Protein AF-A0A9W3ASG0-F1 (afdb_monomer)

Foldseek 3Di:
DDDDDDDDAWDDDPVVVQDIDGPDPAPKDKGWDDDPVDDTDIDIDDPDDDPVVFAKDKDWDWDADPVGHIDIDIDIDGDDDDDDDPVVVVVVVVVVVVVVVVVVVVVVVVVVVVVVVVVVVVVVVVVVVVVVVVVVVCVCFFLDWDDDDDFKTKTKTPDWAQAVVVLQVSQVVPVWGFAQPQDPVSVVRVLVVCLVSDDPAQWEFGQWWDDPNFIAGNVVRHTRNDFQADPCPPPPVDPFTTWIFGVVRSGHIYGHHRGHPPHTHIGMIMDGDDDPPPPPD

Radius of gyration: 45.19 Å; Cα contacts (8 Å, |Δi|>4): 384; chains: 1; bounding box: 101×35×112 Å

Nearest PDB structures (foldseek):
  2vuz-assembly1_A  TM=8.837E-01  e=7.500E-08  Codakia orbicularis
  7jud-assembly2_B  TM=8.396E-01  e=7.874E-06  Homo sapiens
  1uv0-assembly1_A  TM=7.980E-01  e=7.057E-06  Homo sapiens
  8hgg-assembly1_B  TM=8.595E-01  e=2.921E-04  Homo sapiens

Mean predicted aligned error: 15.95 Å

Organism: Biomphalaria glabrata (NCBI:txid6526)

Secondary structure (DSSP, 8-state):
----PPPP-EEE-TTTTTPEEE--SS-EEEEEE--SSS--EEEEEESS--GGG-EEEEEEEEEE-TTS-EEEEEEEEEE---PPPHHHHHHHHHHHHHHHHHHHHHHHHHHHHHHHHHHHHHHHHHHHHHHHHHHHHHHHHEEEEEEEETTEEEEEEEEEESBHHHHHHHHHTTT-EE----SHHHHHHHHHHHHHT--S-SEEEEEEEEETTEEEETTT-PBP----BPTTPSPTTS---EEEEEGGGTTEEEEE-SB-SS--EEEEEEEEPPPGGG---

Solvent-accessible surface area (backbone atoms only — not comparable to full-atom values): 16388 Å² total; per-residue (Å²): 142,89,79,90,84,79,80,79,48,66,50,71,47,84,86,54,76,40,45,46,48,73,67,60,92,63,83,61,49,59,45,44,40,72,45,96,90,57,84,58,51,77,46,80,45,55,92,78,73,54,81,85,71,44,44,77,47,76,51,78,49,80,49,61,48,102,87,66,50,83,40,78,48,75,50,77,50,76,43,81,85,77,84,80,55,69,66,60,53,52,52,50,52,52,53,49,54,52,50,51,52,53,52,51,55,52,50,53,51,51,52,53,51,50,52,53,53,53,51,53,53,51,53,53,50,52,50,53,52,53,48,50,55,49,50,50,55,46,58,70,45,42,71,51,83,51,80,74,54,93,68,36,39,42,37,39,44,52,62,64,26,42,30,53,67,57,29,32,50,62,21,46,75,71,77,23,35,38,31,72,59,61,41,70,68,58,44,49,55,53,48,55,53,51,63,76,63,64,66,98,56,62,30,31,39,43,20,38,33,50,58,91,94,43,51,24,25,71,84,83,65,41,67,63,71,44,85,58,56,37,95,74,41,69,51,86,91,54,94,43,39,23,36,27,32,25,54,93,59,79,53,22,33,40,54,34,63,50,59,42,98,85,54,53,24,26,24,32,24,34,29,77,59,78,68,86,81,77,77,84,124

Structure (mmCIF, N/CA/C/O backbone):
data_AF-A0A9W3ASG0-F1
#
_entry.id   AF-A0A9W3ASG0-F1
#
loop_
_atom_site.group_PDB
_atom_site.id
_atom_site.type_symbol
_atom_site.label_atom_id
_atom_site.label_alt_id
_atom_site.label_comp_id
_atom_site.label_asym_id
_atom_site.label_entity_id
_atom_site.label_seq_id
_atom_site.pdbx_PDB_ins_code
_atom_site.Cartn_x
_atom_site.Cartn_y
_atom_site.Cartn_z
_atom_site.occupancy
_atom_site.B_iso_or_equiv
_atom_site.auth_seq_id
_atom_site.auth_comp_id
_atom_site.auth_asym_id
_atom_site.auth_atom_id
_atom_site.pdbx_PDB_model_num
ATOM 1 N N . MET A 1 1 ? -60.190 6.446 70.473 1.00 35.31 1 MET A N 1
ATOM 2 C CA . MET A 1 1 ? -59.046 6.919 69.670 1.00 35.31 1 MET A CA 1
ATOM 3 C C . MET A 1 1 ? -59.061 6.073 68.409 1.00 35.31 1 MET A C 1
ATOM 5 O O . MET A 1 1 ? -58.652 4.927 68.475 1.00 35.31 1 MET A O 1
ATOM 9 N N . ASN A 1 2 ? -59.697 6.566 67.344 1.00 38.72 2 ASN A N 1
ATOM 10 C CA . ASN A 1 2 ? -59.982 5.808 66.121 1.00 38.72 2 ASN A CA 1
ATOM 11 C C . ASN A 1 2 ? -59.351 6.529 64.930 1.00 38.72 2 ASN A C 1
ATOM 13 O O . ASN A 1 2 ? -59.814 7.620 64.611 1.00 38.72 2 ASN A O 1
ATOM 17 N N . ALA A 1 3 ? -58.328 5.909 64.339 1.00 39.91 3 ALA A N 1
ATOM 18 C CA . ALA A 1 3 ? -57.938 5.906 62.922 1.00 39.91 3 ALA A CA 1
ATOM 19 C C . ALA A 1 3 ? -56.444 5.539 62.853 1.00 39.91 3 ALA A C 1
ATOM 21 O O . ALA A 1 3 ? -55.587 6.280 63.322 1.00 39.91 3 ALA A O 1
ATOM 22 N N . THR A 1 4 ? -56.133 4.350 62.346 1.00 52.62 4 THR A N 1
ATOM 23 C CA . THR A 1 4 ? -54.780 3.971 61.924 1.00 52.62 4 THR A CA 1
ATOM 24 C C . THR A 1 4 ? -54.478 4.714 60.621 1.00 52.62 4 THR A C 1
ATOM 26 O O . THR A 1 4 ? -54.944 4.277 59.569 1.00 52.62 4 THR A O 1
ATOM 29 N N . ASP A 1 5 ? -53.778 5.849 60.685 1.00 76.25 5 ASP A N 1
ATOM 30 C CA . ASP A 1 5 ? -53.398 6.606 59.484 1.00 76.25 5 ASP A CA 1
ATOM 31 C C . ASP A 1 5 ? -52.270 5.874 58.744 1.00 76.25 5 ASP A C 1
ATOM 33 O O . ASP A 1 5 ? -51.182 5.668 59.285 1.00 76.25 5 ASP A O 1
ATOM 37 N N . PHE A 1 6 ? -52.543 5.461 57.505 1.00 84.38 6 PHE A N 1
ATOM 38 C CA . PHE A 1 6 ? -51.542 4.922 56.586 1.00 84.38 6 PHE A CA 1
ATOM 39 C C . PHE A 1 6 ? -50.824 6.073 55.873 1.00 84.38 6 PHE A C 1
ATOM 41 O O . PHE A 1 6 ? -51.455 7.042 55.453 1.00 84.38 6 PHE A O 1
ATOM 48 N N . GLN A 1 7 ? -49.507 5.955 55.701 1.00 88.50 7 GLN A N 1
ATOM 49 C CA . GLN A 1 7 ? -48.731 6.865 54.860 1.00 88.50 7 GLN A CA 1
ATOM 50 C C . GLN A 1 7 ? -48.750 6.372 53.411 1.00 88.50 7 GLN A C 1
ATOM 52 O O . GLN A 1 7 ? -48.466 5.204 53.146 1.00 88.50 7 GLN A O 1
ATOM 57 N N . GLU A 1 8 ? -49.042 7.263 52.464 1.00 89.12 8 GLU A N 1
ATOM 58 C CA . GLU A 1 8 ? -48.961 6.937 51.040 1.00 89.12 8 GLU A CA 1
ATOM 59 C C . GLU A 1 8 ? -47.492 6.777 50.621 1.00 89.12 8 GLU A C 1
ATOM 61 O O . GLU A 1 8 ? -46.684 7.694 50.770 1.00 89.12 8 GLU A O 1
ATOM 66 N N . LEU A 1 9 ? -47.135 5.590 50.124 1.00 91.56 9 LEU A N 1
ATOM 67 C CA . LEU A 1 9 ? -45.761 5.263 49.720 1.00 91.56 9 LEU A CA 1
ATOM 68 C C . LEU A 1 9 ? -45.577 5.278 48.207 1.00 91.56 9 LEU A C 1
ATOM 70 O O . LEU A 1 9 ? -44.499 5.632 47.722 1.00 91.56 9 LEU A O 1
ATOM 74 N N . ALA A 1 10 ? -46.611 4.883 47.467 1.00 92.31 10 ALA A N 1
ATOM 75 C CA . ALA A 1 10 ? -46.553 4.791 46.024 1.00 92.31 10 ALA A CA 1
ATOM 76 C C . ALA A 1 10 ? -47.945 4.824 45.387 1.00 92.31 10 ALA A C 1
ATOM 78 O O . ALA A 1 10 ? -48.910 4.341 45.973 1.00 92.31 10 ALA A O 1
ATOM 79 N N . LEU A 1 11 ? -48.013 5.335 44.159 1.00 92.06 11 LEU A N 1
ATOM 80 C CA . LEU A 1 11 ? -49.231 5.421 43.358 1.00 92.06 11 LEU A CA 1
ATOM 81 C C . LEU A 1 11 ? -48.943 5.010 41.918 1.00 92.06 11 LEU A C 1
ATOM 83 O O . LEU A 1 11 ? -47.917 5.368 41.342 1.00 92.06 11 LEU A O 1
ATOM 87 N N . ILE A 1 12 ? -49.893 4.314 41.307 1.00 91.44 12 ILE A N 1
ATOM 88 C CA . ILE A 1 12 ? -49.898 4.011 39.879 1.00 91.44 12 ILE A CA 1
ATOM 89 C C . ILE A 1 12 ? -51.280 4.333 39.318 1.00 91.44 12 ILE A C 1
ATOM 91 O O . ILE A 1 12 ? -52.289 4.100 39.982 1.00 91.44 12 ILE A O 1
ATOM 95 N N . ASN A 1 13 ? -51.343 4.892 38.110 1.00 85.94 13 ASN A N 1
ATOM 96 C CA . ASN A 1 13 ? -52.616 5.174 37.458 1.00 85.94 13 ASN A CA 1
ATOM 97 C C . ASN A 1 13 ? -52.582 4.809 35.963 1.00 85.94 13 ASN A C 1
ATOM 99 O O . ASN A 1 13 ? -51.525 4.598 35.368 1.00 85.94 13 ASN A O 1
ATOM 103 N N . VAL A 1 14 ? -53.763 4.735 35.345 1.00 80.25 14 VAL A N 1
ATOM 104 C CA . VAL A 1 14 ? -53.915 4.381 33.920 1.00 80.25 14 VAL A CA 1
ATOM 105 C C . VAL A 1 14 ? -53.329 5.425 32.961 1.00 80.25 14 VAL A C 1
ATOM 107 O O . VAL A 1 14 ? -53.033 5.111 31.812 1.00 80.25 14 VAL A O 1
ATOM 110 N N . PHE A 1 15 ? -53.132 6.660 33.424 1.00 80.25 15 PHE A N 1
ATOM 111 C CA . PHE A 1 15 ? -52.629 7.781 32.629 1.00 80.25 15 PHE A CA 1
ATOM 112 C C . PHE A 1 15 ? -51.098 7.910 32.675 1.00 80.25 15 PHE A C 1
ATOM 114 O O . PHE A 1 15 ? -50.520 8.557 31.807 1.00 80.25 15 PHE A O 1
ATOM 121 N N . THR A 1 16 ? -50.427 7.280 33.647 1.00 76.00 16 THR A N 1
ATOM 122 C CA . THR A 1 16 ? -48.965 7.308 33.814 1.00 76.00 16 THR A CA 1
ATOM 123 C C . THR A 1 16 ? -48.256 6.211 33.024 1.00 76.00 16 THR A C 1
ATOM 125 O O . THR A 1 16 ? -47.045 6.061 33.146 1.00 76.00 16 THR A O 1
ATOM 128 N N . GLY A 1 17 ? -48.973 5.429 32.207 1.00 74.75 17 GLY A N 1
ATOM 129 C CA . GLY A 1 17 ? -48.364 4.400 31.358 1.00 74.75 17 GLY A CA 1
ATOM 130 C C . GLY A 1 17 ? -47.676 3.282 32.149 1.00 74.75 17 GLY A C 1
ATOM 131 O O . GLY A 1 17 ? -46.633 2.793 31.728 1.00 74.75 17 GLY A O 1
ATOM 132 N N . ASN A 1 18 ? -48.254 2.886 33.289 1.00 81.31 18 ASN A N 1
ATOM 133 C CA . ASN A 1 18 ? -47.705 1.914 34.246 1.00 81.31 18 ASN A CA 1
ATOM 134 C C . ASN A 1 18 ? -46.452 2.368 35.017 1.00 81.31 18 ASN A C 1
ATOM 136 O O . ASN A 1 18 ? -45.770 1.552 35.635 1.00 81.31 18 ASN A O 1
ATOM 140 N N . ILE A 1 19 ? -46.147 3.664 35.017 1.00 84.12 19 ILE A N 1
ATOM 141 C CA . ILE A 1 19 ? -45.089 4.213 35.866 1.00 84.12 19 ILE A CA 1
ATOM 142 C C . ILE A 1 19 ? -45.630 4.376 37.289 1.00 84.12 19 ILE A C 1
ATOM 144 O O . ILE A 1 19 ? -46.676 5.002 37.494 1.00 84.12 19 ILE A O 1
ATOM 148 N N . VAL A 1 20 ? -44.896 3.819 38.254 1.00 90.69 20 VAL A N 1
ATOM 149 C CA . VAL A 1 20 ? -45.152 3.981 39.687 1.00 90.69 20 VAL A CA 1
ATOM 150 C C . VAL A 1 20 ? -44.497 5.269 40.176 1.00 90.69 20 VAL A C 1
ATOM 152 O O . VAL A 1 20 ? -43.282 5.436 40.080 1.00 90.69 20 VAL A O 1
ATOM 155 N N . THR A 1 21 ? -45.299 6.165 40.736 1.00 90.25 21 THR A N 1
ATOM 156 C CA . THR A 1 21 ? -44.831 7.346 41.462 1.00 90.25 21 THR A CA 1
ATOM 157 C C . THR A 1 21 ? -44.519 6.943 42.896 1.00 90.25 21 THR A C 1
ATOM 159 O O . THR A 1 21 ? -45.367 6.350 43.556 1.00 90.25 21 THR A O 1
ATOM 162 N N . LEU A 1 22 ? -43.319 7.262 43.381 1.00 90.62 22 LEU A N 1
ATOM 163 C CA . LEU A 1 22 ? -42.887 6.989 44.753 1.00 90.62 22 LEU A CA 1
ATOM 164 C C . LEU A 1 22 ? -42.932 8.271 45.586 1.00 90.62 22 LEU A C 1
ATOM 166 O O . LEU A 1 22 ? -42.478 9.321 45.134 1.00 90.62 22 LEU A O 1
ATOM 170 N N . PHE A 1 23 ? -43.434 8.165 46.814 1.00 87.81 23 PHE A N 1
ATOM 171 C CA . PHE A 1 23 ? -43.530 9.277 47.770 1.00 87.81 23 PHE A CA 1
ATOM 172 C C . PHE A 1 23 ? -42.628 9.096 48.998 1.00 87.81 23 PHE A C 1
ATOM 174 O O . PHE A 1 23 ? -42.628 9.923 49.908 1.00 87.81 23 PHE A O 1
ATOM 181 N N . THR A 1 24 ? -41.843 8.018 49.028 1.00 79.94 24 THR A N 1
ATOM 182 C CA . THR A 1 24 ? -40.881 7.722 50.093 1.00 79.94 24 THR A CA 1
ATOM 183 C C . THR A 1 24 ? -39.497 8.307 49.796 1.00 79.94 24 THR A C 1
ATOM 185 O O . THR A 1 24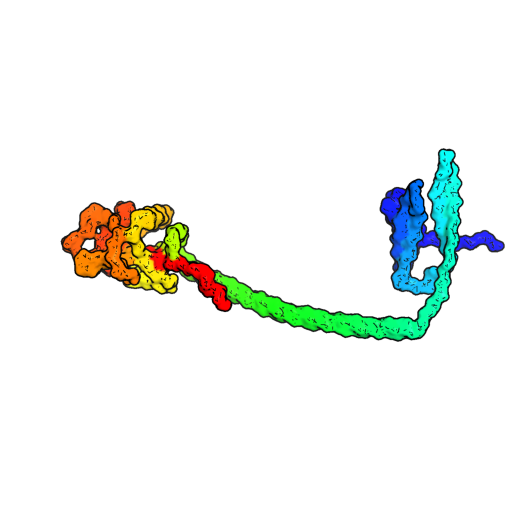 ? -39.095 8.435 48.641 1.00 79.94 24 THR A O 1
ATOM 188 N N . THR A 1 25 ? -38.759 8.661 50.851 1.00 68.75 25 THR A N 1
ATOM 189 C CA . THR A 1 25 ? -37.355 9.104 50.786 1.00 68.75 25 THR A CA 1
ATOM 190 C C . THR A 1 25 ? -36.360 7.944 50.849 1.00 68.75 25 THR A C 1
ATOM 192 O O . THR A 1 25 ? -35.153 8.159 50.735 1.00 68.75 25 THR A O 1
ATOM 195 N N . GLU A 1 26 ? -36.845 6.719 51.043 1.00 78.75 26 GLU A N 1
ATOM 196 C CA . GLU A 1 26 ? -36.023 5.514 51.058 1.00 78.75 26 GLU A CA 1
ATOM 197 C C . GLU A 1 26 ? -35.662 5.051 49.646 1.00 78.75 26 GLU A C 1
ATOM 199 O O . GLU A 1 26 ? -36.389 5.300 48.684 1.00 78.75 26 GLU A O 1
ATOM 204 N N . ALA A 1 27 ? -34.541 4.334 49.523 1.00 80.81 27 ALA A N 1
ATOM 205 C CA . ALA A 1 27 ? -34.133 3.692 48.277 1.00 80.81 27 ALA A CA 1
ATOM 206 C C . ALA A 1 27 ? -35.050 2.493 47.972 1.00 80.81 27 ALA A C 1
ATOM 208 O O . ALA A 1 27 ? -34.720 1.344 48.263 1.00 80.81 27 ALA A O 1
ATOM 209 N N . VAL A 1 28 ? -36.224 2.792 47.416 1.00 88.69 28 VAL A N 1
ATOM 210 C CA . VAL A 1 28 ? -37.246 1.826 47.002 1.00 88.69 28 VAL A CA 1
ATOM 211 C C . VAL A 1 28 ? -37.399 1.896 45.497 1.00 88.69 28 VAL A C 1
ATOM 213 O O . VAL A 1 28 ? -37.447 2.978 44.916 1.00 88.69 28 VAL A O 1
ATOM 216 N N . THR A 1 29 ? -37.517 0.741 44.856 1.00 91.31 29 THR A N 1
ATOM 217 C CA . THR A 1 29 ? -37.907 0.657 43.451 1.00 91.31 29 THR A CA 1
ATOM 218 C C . THR A 1 29 ? -39.365 0.221 43.358 1.00 91.31 29 THR A C 1
ATOM 220 O O . THR A 1 29 ? -39.773 -0.794 43.921 1.00 91.31 29 THR A O 1
ATOM 223 N N . GLY A 1 30 ? -40.177 1.038 42.685 1.00 90.81 30 GLY A N 1
ATOM 224 C CA . GLY A 1 30 ? -41.591 0.774 42.445 1.00 90.81 30 GLY A CA 1
ATOM 225 C C . GLY A 1 30 ? -41.799 0.237 41.038 1.00 90.81 30 GLY A C 1
ATOM 226 O O . GLY A 1 30 ? -41.382 0.859 40.064 1.00 90.81 30 GLY A O 1
ATOM 227 N N . THR A 1 31 ? -42.464 -0.905 40.922 1.00 92.38 31 THR A N 1
ATOM 228 C CA . THR A 1 31 ? -42.910 -1.468 39.641 1.00 92.38 31 THR A CA 1
ATOM 229 C C . THR A 1 31 ? -44.386 -1.813 39.737 1.00 92.38 31 THR A C 1
ATOM 231 O O . THR A 1 31 ? -44.896 -2.068 40.822 1.00 92.38 31 THR A O 1
ATOM 234 N N . GLY A 1 32 ? -45.116 -1.788 38.631 1.00 89.88 32 GLY A N 1
ATOM 235 C CA . GLY A 1 32 ? -46.541 -2.074 38.684 1.00 89.88 32 GLY A CA 1
ATOM 236 C C . GLY A 1 32 ? -47.190 -2.035 37.320 1.00 89.88 32 GLY A C 1
ATOM 237 O O . GLY A 1 32 ? -46.564 -1.687 36.318 1.00 89.88 32 GLY A O 1
ATOM 238 N N . ARG A 1 33 ? -48.460 -2.419 37.293 1.00 89.44 33 ARG A N 1
ATOM 239 C CA . ARG A 1 33 ? -49.283 -2.417 36.092 1.00 89.44 33 ARG A CA 1
ATOM 240 C C . ARG A 1 33 ? -50.738 -2.209 36.470 1.00 89.44 33 ARG A C 1
ATOM 242 O O . ARG A 1 33 ? -51.218 -2.826 37.419 1.00 89.44 33 ARG A O 1
ATOM 249 N N . VAL A 1 34 ? -51.431 -1.386 35.690 1.00 87.06 34 VAL A N 1
ATOM 250 C CA . VAL A 1 34 ? -52.888 -1.259 35.747 1.00 87.06 34 VAL A CA 1
ATOM 251 C C . VAL A 1 34 ? -53.466 -1.872 34.477 1.00 87.06 34 VAL A C 1
ATOM 253 O O . VAL A 1 34 ? -53.211 -1.395 33.371 1.00 87.06 34 VAL A O 1
ATOM 256 N N . ASP A 1 35 ? -54.204 -2.966 34.637 1.00 82.06 35 ASP A N 1
ATOM 257 C CA . ASP A 1 35 ? -54.891 -3.679 33.561 1.00 82.06 35 ASP A CA 1
ATOM 258 C C . ASP A 1 35 ? -56.408 -3.590 33.773 1.00 82.06 35 ASP A C 1
ATOM 260 O O . ASP A 1 35 ? -56.907 -3.729 34.885 1.00 82.06 35 ASP A O 1
ATOM 264 N N . THR A 1 36 ? -57.132 -3.335 32.686 1.00 74.12 36 THR A N 1
ATOM 265 C CA . THR A 1 36 ? -58.597 -3.216 32.662 1.00 74.12 36 THR A CA 1
ATOM 266 C C . THR A 1 36 ? -59.302 -4.561 32.496 1.00 74.12 36 THR A C 1
ATOM 268 O O . THR A 1 36 ? -60.484 -4.662 32.810 1.00 74.12 36 THR A O 1
ATOM 271 N N . TYR A 1 37 ? -58.594 -5.593 32.029 1.00 73.56 37 TYR A N 1
ATOM 272 C CA . TYR A 1 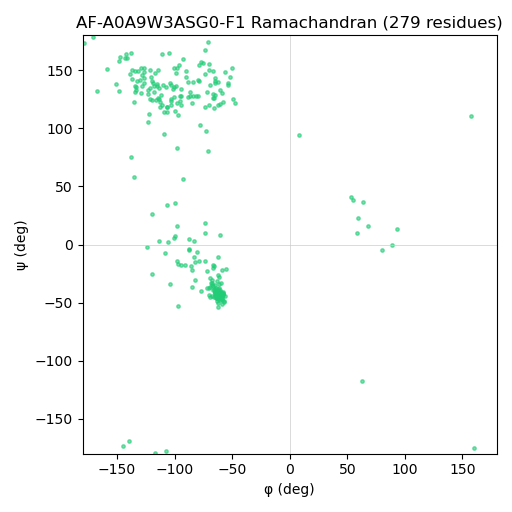37 ? -59.141 -6.928 31.761 1.00 73.56 37 TYR A CA 1
ATOM 273 C C . TYR A 1 37 ? -58.400 -8.049 32.508 1.00 73.56 37 TYR A C 1
ATOM 275 O O . TYR A 1 37 ? -58.780 -9.214 32.392 1.00 73.56 37 TYR A O 1
ATOM 283 N N . GLY A 1 38 ? -57.347 -7.712 33.255 1.00 77.12 38 GLY A N 1
ATOM 284 C CA . GLY A 1 38 ? -56.517 -8.640 34.022 1.00 77.12 38 GLY A CA 1
ATOM 285 C C . GLY A 1 38 ? -56.126 -8.069 35.385 1.00 77.12 38 GLY A C 1
ATOM 286 O O . GLY A 1 38 ? -56.651 -7.042 35.811 1.00 77.12 38 GLY A O 1
ATOM 287 N N . ASP A 1 39 ? -55.189 -8.724 36.068 1.00 80.06 39 ASP A N 1
ATOM 288 C CA . ASP A 1 39 ? -54.776 -8.305 37.408 1.00 80.06 39 ASP A CA 1
ATOM 289 C C . ASP A 1 39 ? -53.957 -7.007 37.373 1.00 80.06 39 ASP A C 1
ATOM 291 O O . ASP A 1 39 ? -52.985 -6.866 36.622 1.00 80.06 39 AS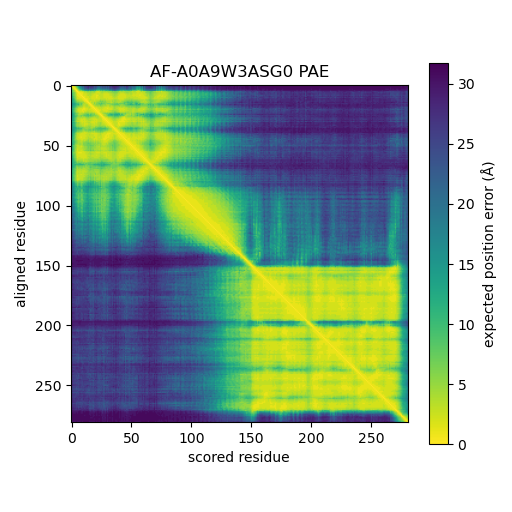P A O 1
ATOM 295 N N . SER A 1 40 ? -54.344 -6.065 38.233 1.00 85.62 40 SER A N 1
ATOM 296 C CA . SER A 1 40 ? -53.592 -4.842 38.509 1.00 85.62 40 SER A CA 1
ATOM 297 C C . SER A 1 40 ? -52.779 -5.015 39.787 1.00 85.62 40 SER A C 1
ATOM 299 O O . SER A 1 40 ? -53.290 -5.527 40.782 1.00 85.62 40 SER A O 1
ATOM 301 N N . PHE A 1 41 ? -51.521 -4.579 39.779 1.00 87.75 41 PHE A N 1
ATOM 302 C CA . PHE A 1 41 ? -50.647 -4.696 40.944 1.00 87.75 41 PHE A CA 1
ATOM 303 C C . PHE A 1 41 ? -49.632 -3.560 41.031 1.00 87.75 41 PHE A C 1
ATOM 305 O O . PHE A 1 41 ? -49.254 -2.936 40.036 1.00 87.75 41 PHE A O 1
ATOM 312 N N . ILE A 1 42 ? -49.147 -3.353 42.249 1.00 90.12 42 ILE A N 1
ATOM 313 C CA . ILE A 1 42 ? -48.004 -2.513 42.575 1.00 90.12 42 ILE A CA 1
ATOM 314 C C . ILE A 1 42 ? -47.043 -3.337 43.434 1.00 90.12 42 ILE A C 1
ATOM 316 O O . ILE A 1 42 ? -47.468 -4.083 44.314 1.00 90.12 42 ILE A O 1
ATOM 320 N N . ASN A 1 43 ? -45.753 -3.240 43.144 1.00 90.62 43 ASN A N 1
ATOM 321 C CA . ASN A 1 43 ? -44.684 -3.954 43.820 1.00 90.62 43 ASN A CA 1
ATOM 322 C C . ASN A 1 43 ? -43.600 -2.960 44.239 1.00 90.62 43 ASN A C 1
ATOM 324 O O . ASN A 1 43 ? -43.127 -2.164 43.424 1.00 90.62 43 ASN A O 1
ATOM 328 N N . LEU A 1 44 ? -43.207 -3.035 45.506 1.00 90.50 44 LEU A N 1
ATOM 329 C CA . LEU A 1 44 ? -42.164 -2.213 46.103 1.00 90.50 44 LEU A CA 1
ATOM 330 C C . LEU A 1 44 ? -40.994 -3.117 46.481 1.00 90.50 44 LEU A C 1
ATOM 332 O O . LEU A 1 44 ? -41.175 -4.104 47.193 1.00 90.50 44 LEU A O 1
ATOM 336 N N . HIS A 1 45 ? -39.802 -2.787 45.993 1.00 91.12 45 HIS A N 1
ATOM 337 C CA . HIS A 1 45 ? -38.590 -3.553 46.244 1.00 91.12 45 HIS A CA 1
ATOM 338 C C . HIS A 1 45 ? -37.524 -2.687 46.918 1.00 91.12 45 HIS A C 1
ATOM 340 O O . HIS A 1 45 ? -37.153 -1.626 46.413 1.00 91.12 45 HIS A O 1
ATOM 346 N N . TRP A 1 46 ? -37.032 -3.166 48.060 1.00 89.62 46 TRP A N 1
ATOM 347 C CA . TRP A 1 46 ? -35.923 -2.584 48.806 1.00 89.62 46 TRP A CA 1
ATOM 348 C C . TRP A 1 46 ? -34.699 -3.477 48.623 1.00 89.62 46 TRP A C 1
ATOM 350 O O . TRP A 1 46 ? -34.715 -4.626 49.062 1.00 89.62 46 TRP A O 1
ATOM 360 N N . ASP A 1 47 ? -33.628 -2.940 48.043 1.00 84.94 47 ASP A N 1
ATOM 361 C CA . ASP A 1 47 ? -32.372 -3.690 47.893 1.00 84.94 47 ASP A CA 1
ATOM 362 C C . ASP A 1 47 ? -31.708 -3.958 49.259 1.00 84.94 47 ASP A C 1
ATOM 364 O O . ASP A 1 47 ? -31.052 -4.978 49.464 1.00 84.94 47 ASP A O 1
ATOM 368 N N . TYR A 1 48 ? -31.909 -3.043 50.215 1.00 83.50 48 TYR A N 1
ATOM 369 C CA . TYR A 1 48 ? -31.356 -3.103 51.571 1.00 83.50 48 TYR A CA 1
ATOM 370 C C . TYR A 1 48 ? -32.418 -2.672 52.599 1.00 83.50 48 TYR A C 1
ATOM 372 O O . TYR A 1 48 ? -32.375 -1.540 53.091 1.00 83.50 48 TYR A O 1
ATOM 380 N N . PRO A 1 49 ? -33.413 -3.529 52.902 1.00 86.06 49 PRO A N 1
ATOM 381 C CA . PRO A 1 49 ? -34.513 -3.173 53.791 1.00 86.06 49 PRO A CA 1
ATOM 382 C C . PRO A 1 49 ? -34.009 -2.909 55.212 1.00 86.06 49 PRO A C 1
ATOM 384 O O . PRO A 1 49 ? -33.140 -3.615 55.728 1.00 86.06 49 PRO A O 1
ATOM 387 N N . THR A 1 50 ? -34.584 -1.900 55.864 1.00 84.06 50 THR A N 1
ATOM 388 C CA . THR A 1 50 ? -34.313 -1.601 57.276 1.00 84.06 50 THR A CA 1
ATOM 389 C C . THR A 1 50 ? -35.584 -1.750 58.112 1.00 84.06 50 THR A C 1
ATOM 391 O O . THR A 1 50 ? -36.645 -2.077 57.584 1.00 84.06 50 THR A O 1
ATOM 394 N N . MET A 1 51 ? -35.495 -1.502 59.423 1.00 83.94 51 MET A N 1
ATOM 395 C CA . MET A 1 51 ? -36.648 -1.553 60.335 1.00 83.94 51 MET A CA 1
ATOM 396 C C . MET A 1 51 ? -37.815 -0.651 59.906 1.00 83.94 51 MET A C 1
ATOM 398 O O . MET A 1 51 ? -38.937 -0.870 60.346 1.00 83.94 51 MET A O 1
ATOM 402 N N . SER A 1 52 ? -37.568 0.359 59.075 1.00 82.69 52 SER A N 1
ATOM 403 C CA . SER A 1 52 ? -38.598 1.252 58.546 1.00 82.69 52 SER A CA 1
ATOM 404 C C . SER A 1 52 ? -39.523 0.605 57.508 1.00 82.69 52 SER A C 1
ATOM 406 O O . SER A 1 52 ? -40.654 1.052 57.354 1.00 82.69 52 SER A O 1
ATOM 408 N N . ALA A 1 53 ? -39.085 -0.471 56.845 1.00 86.88 53 ALA A N 1
ATOM 409 C CA . ALA A 1 53 ? -39.893 -1.234 55.888 1.00 86.88 53 ALA A CA 1
ATOM 410 C C . ALA A 1 53 ? -40.813 -2.270 56.571 1.00 86.88 53 ALA A C 1
ATOM 412 O O . ALA A 1 53 ? -41.470 -3.079 55.919 1.00 86.88 53 ALA A O 1
ATOM 413 N N . VAL A 1 54 ? -40.818 -2.297 57.904 1.00 89.38 54 VAL A N 1
ATOM 414 C CA . VAL A 1 54 ? -41.581 -3.245 58.715 1.00 89.38 54 VAL A CA 1
ATOM 415 C C . VAL A 1 54 ? -42.900 -2.592 59.077 1.00 89.38 54 VAL A C 1
ATOM 417 O O . VAL A 1 54 ? -42.931 -1.486 59.618 1.00 89.38 54 VAL A O 1
ATOM 420 N N . GLY A 1 55 ? -44.004 -3.279 58.817 1.00 89.69 55 GLY A N 1
ATOM 421 C CA . GLY A 1 55 ? -45.315 -2.724 59.099 1.00 89.69 55 GLY A CA 1
ATOM 422 C C . GLY A 1 55 ? -46.431 -3.403 58.333 1.00 89.69 55 GLY A C 1
ATOM 423 O O . GLY A 1 55 ? -46.243 -4.400 57.636 1.00 89.69 55 GLY A O 1
ATOM 424 N N . THR A 1 56 ? -47.627 -2.846 58.489 1.00 92.06 56 THR A N 1
ATOM 425 C CA . THR A 1 56 ? -48.793 -3.264 57.714 1.00 92.06 56 THR A CA 1
ATOM 426 C C . THR A 1 56 ? -48.935 -2.345 56.513 1.00 92.06 56 THR A C 1
ATOM 428 O O . THR A 1 56 ? -49.048 -1.131 56.664 1.00 92.06 56 THR A O 1
ATOM 431 N N . TYR A 1 57 ? -48.941 -2.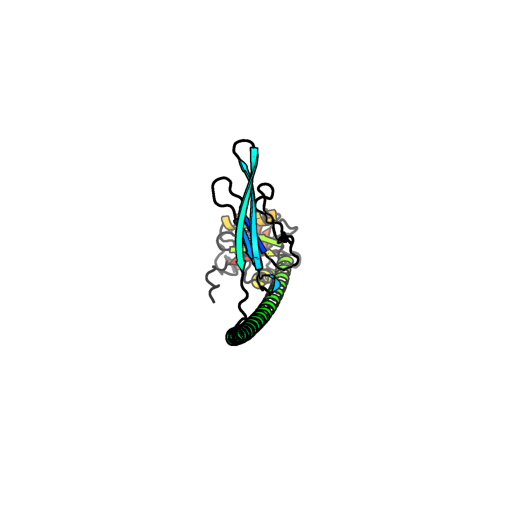937 55.329 1.00 91.69 57 TYR A N 1
ATOM 432 C CA . TYR A 1 57 ? -49.107 -2.258 54.057 1.00 91.69 57 TYR A CA 1
ATOM 433 C C . TYR A 1 57 ? -50.541 -2.420 53.584 1.00 91.69 57 TYR A C 1
ATOM 435 O O . TYR A 1 57 ? -51.095 -3.521 53.619 1.00 91.69 57 TYR A O 1
ATOM 443 N N . GLN A 1 58 ? -51.121 -1.321 53.112 1.00 92.38 58 GLN A N 1
ATOM 444 C CA . GLN A 1 58 ? -52.438 -1.304 52.500 1.00 92.38 58 GLN A CA 1
ATOM 445 C C . GLN A 1 58 ? -52.314 -0.932 51.028 1.00 92.38 58 GLN A C 1
ATOM 447 O O . GLN A 1 58 ? -51.752 0.105 50.690 1.00 92.38 58 GLN A O 1
ATOM 452 N N . CYS A 1 59 ? -52.869 -1.771 50.160 1.00 90.50 59 CYS A N 1
ATOM 453 C CA . CYS A 1 59 ? -53.077 -1.436 48.760 1.00 90.50 59 CYS A CA 1
ATOM 454 C C . CYS A 1 59 ? -54.527 -0.989 48.587 1.00 90.50 59 CYS A C 1
ATOM 456 O O . CYS A 1 59 ? -55.437 -1.759 48.899 1.00 90.50 59 CYS A O 1
ATOM 458 N N . THR A 1 60 ? -54.743 0.229 48.093 1.00 90.50 60 THR A N 1
ATOM 459 C CA . THR A 1 60 ? -56.070 0.768 47.774 1.00 90.50 60 THR A CA 1
ATOM 460 C C . THR A 1 60 ? -56.217 0.940 46.265 1.00 90.50 60 THR A C 1
ATOM 462 O O . THR A 1 60 ? -55.376 1.540 45.602 1.00 90.50 60 THR A O 1
ATOM 465 N N . ALA A 1 61 ? -57.298 0.400 45.709 1.00 89.06 61 ALA A N 1
ATOM 466 C CA . ALA A 1 61 ? -57.670 0.566 44.313 1.00 89.06 61 ALA A CA 1
ATOM 467 C C . ALA A 1 61 ? -58.951 1.399 44.234 1.00 89.06 61 ALA A C 1
ATOM 469 O O . ALA A 1 61 ? -59.978 1.029 44.809 1.00 89.06 61 ALA A O 1
ATOM 470 N N . HIS A 1 62 ? -58.870 2.519 43.519 1.00 88.19 62 HIS A N 1
ATOM 471 C CA . HIS A 1 62 ? -59.992 3.409 43.247 1.00 88.19 62 HIS A CA 1
ATOM 472 C C . HIS A 1 62 ? -60.459 3.190 41.810 1.00 88.19 62 HIS A C 1
ATOM 474 O O . HIS A 1 62 ? -59.664 3.285 40.874 1.00 88.19 62 HIS A O 1
ATOM 480 N N . GLY A 1 63 ? -61.741 2.893 41.637 1.00 84.25 63 GLY A N 1
ATOM 481 C CA . GLY A 1 63 ? -62.363 2.703 40.332 1.00 84.25 63 GLY A CA 1
ATOM 482 C C . GLY A 1 63 ? -63.796 3.209 40.325 1.00 84.25 63 GLY A C 1
ATOM 483 O O . GLY A 1 63 ? -64.257 3.789 41.303 1.00 84.25 63 GLY A O 1
ATOM 484 N N . SER A 1 64 ? -64.509 2.959 39.233 1.00 83.75 64 SER A N 1
ATOM 485 C CA . SER A 1 64 ? -65.926 3.300 39.116 1.00 83.75 64 SER A CA 1
ATOM 486 C C . SER A 1 64 ? -66.729 2.072 38.702 1.00 83.75 64 SER A C 1
ATOM 488 O O . SER A 1 64 ? -66.254 1.247 37.919 1.00 83.75 64 SER A O 1
ATOM 490 N N . ASP A 1 65 ? -67.938 1.935 39.237 1.00 79.75 65 ASP A N 1
ATOM 491 C CA . ASP A 1 65 ? -68.885 0.905 38.824 1.00 79.75 65 ASP A CA 1
ATOM 492 C C . ASP A 1 65 ? -69.441 1.189 37.412 1.00 79.75 65 ASP A C 1
ATOM 494 O O . ASP A 1 65 ? -69.195 2.234 36.807 1.00 79.75 65 ASP A O 1
ATOM 498 N N . THR A 1 66 ? -70.232 0.261 36.870 1.00 80.94 66 THR A N 1
ATOM 499 C CA . THR A 1 66 ? -70.845 0.401 35.532 1.00 80.94 66 THR A CA 1
ATOM 500 C C . THR A 1 66 ? -71.816 1.585 35.387 1.00 80.94 66 THR A C 1
ATOM 502 O O . THR A 1 66 ? -72.247 1.886 34.277 1.00 80.94 66 THR A O 1
ATOM 505 N N . ILE A 1 67 ? -72.191 2.228 36.495 1.00 84.19 67 ILE A N 1
ATOM 506 C CA . ILE A 1 67 ? -73.150 3.336 36.586 1.00 84.19 67 ILE A CA 1
ATOM 507 C C . ILE A 1 67 ? -72.413 4.659 36.903 1.00 84.19 67 ILE A C 1
ATOM 509 O O . ILE A 1 67 ? -73.003 5.734 36.812 1.00 84.19 67 ILE A O 1
ATOM 513 N N . GLY A 1 68 ? -71.105 4.600 37.182 1.00 77.19 68 GLY A N 1
ATOM 514 C CA . GLY A 1 68 ? -70.246 5.747 37.460 1.00 77.19 68 GLY A CA 1
ATOM 515 C C . GLY A 1 68 ? -70.094 6.093 38.943 1.00 77.19 68 GLY A C 1
ATOM 516 O O . GLY A 1 68 ? -69.602 7.176 39.243 1.00 77.19 68 GLY A O 1
ATOM 517 N N . HIS A 1 69 ? -70.499 5.222 39.873 1.00 86.50 69 HIS A N 1
ATOM 518 C CA . HIS A 1 69 ? -70.204 5.418 41.295 1.00 86.50 69 HIS A CA 1
ATOM 519 C C . HIS A 1 69 ? -68.782 4.991 41.627 1.00 86.50 69 HIS A C 1
ATOM 521 O O . HIS A 1 69 ? -68.318 3.954 41.156 1.00 86.50 69 HIS A O 1
ATOM 527 N N . ASP A 1 70 ? -68.125 5.739 42.506 1.00 84.38 70 ASP A N 1
ATOM 528 C CA . ASP A 1 70 ? -66.792 5.396 42.985 1.00 84.38 70 ASP A CA 1
ATOM 529 C C . ASP A 1 70 ? -66.814 4.095 43.803 1.00 84.38 70 ASP A C 1
ATOM 531 O O . ASP A 1 70 ? -67.551 3.955 44.782 1.00 84.38 70 ASP A O 1
ATOM 535 N N . ILE A 1 71 ? -65.968 3.146 43.409 1.00 85.50 71 ILE A N 1
ATOM 536 C CA . ILE A 1 71 ? -65.672 1.920 44.146 1.00 85.50 71 ILE A CA 1
ATOM 537 C C . ILE A 1 71 ? -64.269 2.041 44.732 1.00 85.50 71 ILE A C 1
ATOM 539 O O . ILE A 1 71 ? -63.314 2.412 44.046 1.00 85.50 71 ILE A O 1
ATOM 543 N N . LEU A 1 72 ? -64.143 1.643 45.996 1.00 86.94 72 LEU A N 1
ATOM 544 C CA . LEU A 1 72 ? -62.869 1.499 46.683 1.00 86.94 72 LEU A CA 1
ATOM 545 C C . LEU A 1 72 ? -62.690 0.051 47.133 1.00 86.94 72 LEU A C 1
ATOM 547 O O . LEU A 1 72 ? -63.531 -0.491 47.851 1.00 86.94 72 LEU A O 1
ATOM 551 N N . ILE A 1 73 ? -61.585 -0.566 46.721 1.00 87.88 73 ILE A N 1
ATOM 552 C CA . ILE A 1 73 ? -61.185 -1.911 47.149 1.00 87.88 73 ILE A CA 1
ATOM 553 C C . ILE A 1 73 ? -59.857 -1.789 47.884 1.00 87.88 73 ILE A C 1
ATOM 555 O O . ILE A 1 73 ? -58.966 -1.068 47.439 1.00 87.88 73 ILE A O 1
ATOM 559 N N . ASN A 1 74 ? -59.715 -2.487 49.007 1.00 89.25 74 ASN A N 1
ATOM 560 C CA . ASN A 1 74 ? -58.473 -2.518 49.764 1.00 89.25 74 ASN A CA 1
ATOM 561 C C . ASN A 1 74 ? -57.996 -3.949 50.034 1.00 89.25 74 ASN A C 1
ATOM 563 O O . ASN A 1 74 ? -58.784 -4.888 50.120 1.00 89.25 74 ASN A O 1
ATOM 567 N N . ASN A 1 75 ? -56.681 -4.106 50.167 1.00 89.81 75 ASN A N 1
ATOM 568 C CA . ASN A 1 75 ? -56.051 -5.337 50.629 1.00 89.81 75 ASN A CA 1
ATOM 569 C C . ASN A 1 75 ? -54.898 -5.000 51.582 1.00 89.81 75 ASN A C 1
ATOM 571 O O . ASN A 1 75 ? -54.249 -3.965 51.420 1.00 89.81 75 ASN A O 1
ATOM 575 N N . LEU A 1 76 ? -54.662 -5.852 52.579 1.00 92.12 76 LEU A N 1
ATOM 576 C CA . LEU A 1 76 ? -53.653 -5.651 53.617 1.00 92.12 76 LEU A CA 1
ATOM 577 C C . LEU A 1 76 ? -52.626 -6.783 53.585 1.00 92.12 76 LEU A C 1
ATOM 579 O O . LEU A 1 76 ? -52.980 -7.948 53.427 1.00 92.12 76 LEU A O 1
ATOM 583 N N . THR A 1 77 ? -51.360 -6.440 53.792 1.00 90.88 77 THR A N 1
ATOM 584 C CA . THR A 1 77 ? -50.282 -7.404 54.032 1.00 90.88 77 THR A CA 1
ATOM 585 C C . THR A 1 77 ? -49.386 -6.903 55.156 1.00 90.88 77 THR A C 1
ATOM 587 O O . THR A 1 77 ? -49.244 -5.696 55.343 1.00 90.88 77 THR A O 1
ATOM 590 N N . SER A 1 78 ? -48.775 -7.809 55.910 1.00 91.56 78 SER A N 1
ATOM 591 C CA . SER A 1 78 ? -47.837 -7.460 56.979 1.00 91.56 78 SER A CA 1
ATOM 592 C C . SER A 1 78 ? -46.440 -7.932 56.607 1.00 91.56 78 SER A C 1
ATOM 594 O O . SER A 1 78 ? -46.263 -9.046 56.118 1.00 91.56 78 SER A O 1
ATOM 596 N N . VAL A 1 79 ? -45.460 -7.058 56.811 1.00 91.06 79 VAL A N 1
ATOM 597 C CA . VAL A 1 79 ? -44.042 -7.350 56.618 1.00 91.06 79 VAL A CA 1
ATOM 598 C C . VAL A 1 79 ? -43.389 -7.362 57.988 1.00 91.06 79 VAL A C 1
ATOM 600 O O . VAL A 1 79 ? -43.408 -6.350 58.689 1.00 91.06 79 VAL A O 1
ATOM 603 N N . ASP A 1 80 ? -42.814 -8.505 58.347 1.00 89.50 80 ASP A N 1
ATOM 604 C CA . ASP A 1 80 ? -42.106 -8.698 59.607 1.00 89.50 80 ASP A CA 1
ATOM 605 C C . ASP A 1 80 ? -40.595 -8.537 59.432 1.00 89.50 80 ASP A C 1
ATOM 607 O O . ASP A 1 80 ? -40.022 -8.817 58.377 1.00 89.50 80 ASP A O 1
ATOM 611 N N . TYR A 1 81 ? -39.931 -8.118 60.509 1.00 84.56 81 TYR A N 1
ATOM 612 C CA . TYR A 1 81 ? -38.477 -8.060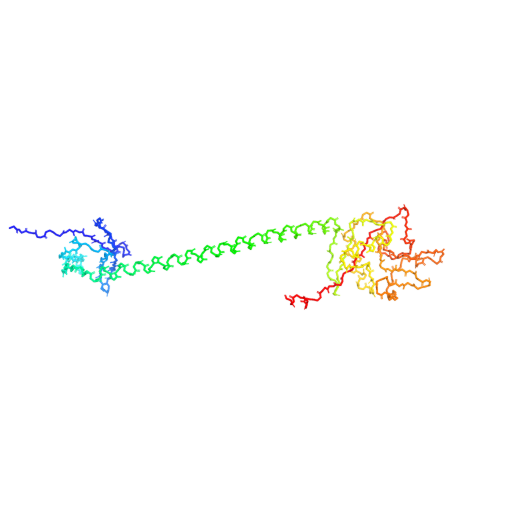 60.555 1.00 84.56 81 TYR A CA 1
ATOM 613 C C . TYR A 1 81 ? -37.881 -9.375 61.037 1.00 84.56 81 TYR A C 1
ATOM 615 O O . TYR A 1 81 ? -38.150 -9.826 62.152 1.00 84.56 81 TYR A O 1
ATOM 623 N N . THR A 1 82 ? -36.953 -9.918 60.258 1.00 82.81 82 THR A N 1
ATOM 624 C CA . THR A 1 82 ? -36.075 -10.999 60.702 1.00 82.81 82 THR A CA 1
ATOM 625 C C . THR A 1 82 ? -34.647 -10.491 60.791 1.00 82.81 82 THR A C 1
ATOM 627 O O . THR A 1 82 ? -34.056 -10.096 59.784 1.00 82.81 82 THR A O 1
ATOM 630 N N . LYS A 1 83 ? -34.068 -10.524 61.996 1.00 80.19 83 LYS A N 1
ATOM 631 C CA . LYS A 1 83 ? -32.657 -10.182 62.182 1.00 80.19 83 LYS A CA 1
ATOM 632 C C . LYS A 1 83 ? -31.784 -11.210 61.440 1.00 80.19 83 LYS A C 1
ATOM 634 O O . LYS A 1 83 ? -31.957 -12.402 61.691 1.00 80.19 83 LYS A O 1
ATOM 639 N N . PRO A 1 84 ? -30.834 -10.780 60.590 1.00 78.06 84 PRO A N 1
ATOM 640 C CA . PRO A 1 84 ? -29.900 -11.697 59.948 1.00 78.06 84 PRO A CA 1
ATOM 641 C C . PRO A 1 84 ? -29.024 -12.416 60.981 1.00 78.06 84 PRO A C 1
ATOM 643 O O . PRO A 1 84 ? -28.566 -11.799 61.949 1.00 78.06 84 PRO A O 1
ATOM 646 N N . ASP A 1 85 ? -28.778 -13.705 60.757 1.00 84.75 85 ASP A N 1
ATOM 647 C CA . ASP A 1 85 ? -27.845 -14.500 61.559 1.00 84.75 85 ASP A CA 1
ATOM 648 C C . ASP A 1 85 ? -26.396 -14.005 61.367 1.00 84.75 85 ASP A C 1
ATOM 650 O O . ASP A 1 85 ? -26.024 -13.513 60.297 1.00 84.75 85 ASP A O 1
ATOM 654 N N . GLN A 1 86 ? -25.558 -14.142 62.396 1.00 87.69 86 GLN A N 1
ATOM 655 C CA . GLN A 1 86 ? -24.132 -13.819 62.323 1.00 87.69 86 GLN A CA 1
ATOM 656 C C . GLN A 1 86 ? -23.412 -14.656 61.257 1.00 87.69 86 GLN A C 1
ATOM 658 O O . GLN A 1 86 ? -22.522 -14.131 60.588 1.00 87.69 86 GLN A O 1
ATOM 663 N N . ASP A 1 87 ? -23.840 -15.899 61.030 1.00 88.44 87 ASP A N 1
ATOM 664 C CA . ASP A 1 87 ? -23.276 -16.762 59.985 1.00 88.44 87 ASP A CA 1
ATOM 665 C C . ASP A 1 87 ? -23.568 -16.228 58.574 1.00 88.44 87 ASP A C 1
ATOM 667 O O . ASP A 1 87 ? -22.714 -16.286 57.687 1.00 88.44 87 ASP A O 1
ATOM 671 N N . VAL A 1 88 ? -24.744 -15.622 58.367 1.00 86.31 88 VAL A N 1
ATOM 672 C CA . VAL A 1 88 ? -25.099 -14.963 57.097 1.00 86.31 88 VAL A CA 1
ATOM 673 C C . VAL A 1 88 ? -24.186 -13.761 56.850 1.00 86.31 88 VAL A C 1
ATOM 675 O O . VAL A 1 88 ? -23.709 -13.564 55.731 1.00 86.31 88 VAL A O 1
ATOM 678 N N . LEU A 1 89 ? -23.889 -12.985 57.897 1.00 85.69 89 LEU A N 1
ATOM 679 C CA . LEU A 1 89 ? -22.962 -11.859 57.804 1.00 85.69 89 LEU A CA 1
ATOM 680 C C . LEU A 1 89 ? -21.531 -12.324 57.493 1.00 85.69 89 LEU A C 1
ATOM 682 O O . LEU A 1 89 ? -20.875 -11.739 56.631 1.00 85.69 89 LEU A O 1
ATOM 686 N N . LEU A 1 90 ? -21.057 -13.386 58.152 1.00 91.31 90 LEU A N 1
ATOM 687 C CA . LEU A 1 90 ? -19.723 -13.944 57.921 1.00 91.31 90 LEU A CA 1
ATOM 688 C C . LEU A 1 90 ? -19.573 -14.477 56.490 1.00 91.31 90 LEU A C 1
ATOM 690 O O . LEU A 1 90 ? -18.588 -14.169 55.817 1.00 91.31 90 LEU A O 1
ATOM 694 N N . ASN A 1 91 ? -20.579 -15.196 55.988 1.00 91.94 91 ASN A N 1
ATOM 695 C CA . ASN A 1 91 ? -20.613 -15.652 54.599 1.00 91.94 91 ASN A CA 1
ATOM 696 C C . ASN A 1 91 ? -20.537 -14.472 53.625 1.00 91.94 91 ASN A C 1
ATOM 698 O O . ASN A 1 91 ? -19.774 -14.519 52.660 1.00 91.94 91 ASN A O 1
ATOM 702 N N . LYS A 1 92 ? -21.243 -13.371 53.911 1.00 90.56 92 LYS A N 1
ATOM 703 C CA . LYS A 1 92 ? -21.204 -12.183 53.054 1.00 90.56 92 LYS A CA 1
ATOM 704 C C . LYS A 1 92 ? -19.843 -11.485 53.050 1.00 90.56 92 LYS A C 1
ATOM 706 O O . LYS A 1 92 ? -19.409 -11.005 52.003 1.00 90.56 92 LYS A O 1
ATOM 711 N N . ILE A 1 93 ? -19.140 -11.477 54.185 1.00 93.62 93 ILE A N 1
ATOM 712 C CA . ILE A 1 93 ? -17.756 -10.984 54.278 1.00 93.62 93 ILE A CA 1
ATOM 713 C C . ILE A 1 93 ? -16.821 -11.849 53.422 1.00 93.62 93 ILE A C 1
ATOM 715 O O . ILE A 1 93 ? -16.007 -11.308 52.673 1.00 93.62 93 ILE A O 1
ATOM 719 N N . HIS A 1 94 ? -16.959 -13.176 53.476 1.00 95.19 94 HIS A N 1
ATOM 720 C CA . HIS A 1 94 ? -16.170 -14.083 52.638 1.00 95.19 94 HIS A CA 1
ATOM 721 C C . HIS A 1 94 ? -16.461 -13.910 51.144 1.00 95.19 94 HIS A C 1
ATOM 723 O O . HIS A 1 94 ? -15.532 -13.885 50.334 1.00 95.19 94 HIS A O 1
ATOM 729 N N . GLU A 1 95 ? -17.729 -13.745 50.767 1.00 95.38 95 GLU A N 1
ATOM 730 C CA . GLU A 1 95 ? -18.116 -13.434 49.388 1.00 95.38 95 GLU A CA 1
ATOM 731 C C . GLU A 1 95 ? -17.477 -12.128 48.905 1.00 95.38 95 GLU A C 1
ATOM 733 O O . GLU A 1 95 ? -16.937 -12.084 47.799 1.00 95.38 95 GLU A O 1
ATOM 738 N N . MET A 1 96 ? -17.485 -11.081 49.735 1.00 95.50 96 MET A N 1
ATOM 739 C CA . MET A 1 96 ? -16.844 -9.808 49.405 1.00 95.50 96 MET A CA 1
ATOM 740 C C . MET A 1 96 ? -15.327 -9.933 49.252 1.00 95.50 96 MET A C 1
ATOM 742 O O . MET A 1 96 ? -14.778 -9.385 48.300 1.00 95.50 96 MET A O 1
ATOM 746 N N . ASP A 1 97 ? -14.642 -10.659 50.138 1.00 97.31 97 ASP A N 1
ATOM 747 C CA . ASP A 1 97 ? -13.191 -10.869 50.034 1.00 97.31 97 ASP A CA 1
ATOM 748 C C . ASP A 1 97 ? -12.824 -11.618 48.740 1.00 97.31 97 ASP A C 1
ATOM 750 O O . ASP A 1 97 ? -11.898 -11.241 48.015 1.00 97.31 97 ASP A O 1
ATOM 754 N N . ASN A 1 98 ? -13.617 -12.628 48.375 1.00 97.12 98 ASN A N 1
ATOM 755 C CA . ASN A 1 98 ? -13.455 -13.341 47.111 1.00 97.12 98 ASN A CA 1
ATOM 756 C C . ASN A 1 98 ? -13.725 -12.438 45.897 1.00 97.12 98 ASN A C 1
ATOM 758 O O . ASN A 1 98 ? -12.971 -12.481 44.922 1.00 97.12 98 ASN A O 1
ATOM 762 N N . ALA A 1 99 ? -14.755 -11.590 45.959 1.00 97.00 99 ALA A N 1
ATOM 763 C CA . ALA A 1 99 ? -15.054 -10.625 44.905 1.00 97.00 99 ALA A CA 1
ATOM 764 C C . ALA A 1 99 ? -13.927 -9.590 44.739 1.00 97.00 99 ALA A C 1
ATOM 766 O O . ALA A 1 99 ? -13.556 -9.267 43.610 1.00 97.00 99 ALA A O 1
ATOM 767 N N . LEU A 1 100 ? -13.330 -9.117 45.838 1.00 97.62 100 LEU A N 1
ATOM 768 C CA . LEU A 1 100 ? -12.188 -8.198 45.810 1.00 97.62 100 LEU A CA 1
ATOM 769 C C . LEU A 1 100 ? -10.953 -8.842 45.173 1.00 97.62 100 LEU A C 1
ATOM 771 O O . LEU A 1 100 ? -10.315 -8.219 44.323 1.00 97.62 100 LEU A O 1
ATOM 775 N N . LYS A 1 101 ? -10.653 -10.099 45.514 1.00 97.62 101 LYS A N 1
ATOM 776 C CA . LYS A 1 101 ? -9.559 -10.863 44.890 1.00 97.62 101 LYS A CA 1
ATOM 777 C C . LYS A 1 101 ? -9.784 -11.063 43.392 1.00 97.62 101 LYS A C 1
ATOM 779 O O . LYS A 1 101 ? -8.873 -10.849 42.595 1.00 97.62 101 LYS A O 1
ATOM 784 N N . ALA A 1 102 ? -11.003 -11.420 42.988 1.00 97.38 102 ALA A N 1
ATOM 785 C CA . ALA A 1 102 ? -11.350 -11.566 41.576 1.00 97.38 102 ALA A CA 1
ATOM 786 C C . ALA A 1 102 ? -11.212 -10.237 40.814 1.00 97.38 102 ALA A C 1
ATOM 788 O O . ALA A 1 102 ? -10.680 -10.208 39.702 1.00 97.38 102 ALA A O 1
ATOM 789 N N . LEU A 1 103 ? -11.638 -9.130 41.430 1.00 97.50 103 LEU A N 1
ATOM 790 C CA . LEU A 1 103 ? -11.515 -7.798 40.849 1.00 97.50 103 LEU A CA 1
ATOM 791 C C . LEU A 1 103 ? -10.048 -7.375 40.693 1.00 97.50 103 LEU A C 1
ATOM 793 O O . LEU A 1 103 ? -9.683 -6.825 39.655 1.00 97.50 103 LEU A O 1
ATOM 797 N N . GLN A 1 104 ? -9.199 -7.665 41.682 1.00 97.31 104 GLN A N 1
ATOM 798 C CA . GLN A 1 104 ? -7.755 -7.425 41.597 1.00 97.31 104 GLN A CA 1
ATOM 799 C C . GLN A 1 104 ? -7.115 -8.212 40.450 1.00 97.31 104 GLN A C 1
ATOM 801 O O . GLN A 1 104 ? -6.439 -7.611 39.617 1.00 97.31 104 GLN A O 1
ATOM 806 N N . ASN A 1 105 ? -7.418 -9.508 40.328 1.00 97.12 105 ASN A N 1
ATOM 807 C CA . ASN A 1 105 ? -6.916 -10.333 39.225 1.00 97.12 105 ASN A CA 1
ATOM 808 C C . ASN A 1 105 ? -7.319 -9.760 37.858 1.00 97.12 105 ASN A C 1
ATOM 810 O O . ASN A 1 105 ? -6.498 -9.674 36.944 1.00 97.12 105 ASN A O 1
ATOM 814 N N . LYS A 1 106 ? -8.568 -9.295 37.724 1.00 96.75 106 LYS A N 1
ATOM 815 C CA . LYS A 1 106 ? -9.040 -8.672 36.481 1.00 96.75 106 LYS A CA 1
ATOM 816 C C . LYS A 1 106 ? -8.315 -7.362 36.168 1.00 96.75 106 LYS A C 1
ATOM 818 O O . LYS A 1 106 ? -8.069 -7.049 35.004 1.00 96.75 106 LYS A O 1
ATOM 823 N N . MET A 1 107 ? -7.961 -6.598 37.197 1.00 97.19 107 MET A N 1
ATOM 824 C CA . MET A 1 107 ? -7.208 -5.354 37.057 1.00 97.19 107 MET A CA 1
ATOM 825 C C . MET A 1 107 ? -5.784 -5.606 36.552 1.00 97.19 107 MET A C 1
ATOM 827 O O . MET A 1 107 ? -5.294 -4.860 35.704 1.00 97.19 107 MET A O 1
ATOM 831 N N . ASP A 1 108 ? -5.144 -6.675 37.019 1.00 96.62 108 ASP A N 1
ATOM 832 C CA . ASP A 1 108 ? -3.810 -7.063 36.560 1.00 96.62 108 ASP A CA 1
ATOM 833 C C . ASP A 1 108 ? -3.832 -7.627 35.133 1.00 96.62 108 ASP A C 1
ATOM 835 O O . ASP A 1 108 ? -2.968 -7.275 34.325 1.00 96.62 108 ASP A O 1
ATOM 839 N N . GLU A 1 109 ? -4.870 -8.386 34.760 1.00 95.56 109 GLU A N 1
ATOM 840 C CA . GLU A 1 109 ? -5.103 -8.764 33.359 1.00 95.56 109 GLU A CA 1
ATOM 841 C C . GLU A 1 109 ? -5.219 -7.528 32.454 1.00 95.56 109 GLU A C 1
ATOM 843 O O . GLU A 1 109 ? -4.552 -7.448 31.421 1.00 95.56 109 GLU A O 1
ATOM 848 N N . LEU A 1 110 ? -6.024 -6.534 32.846 1.00 96.62 110 LEU A N 1
ATOM 849 C CA . LEU A 1 110 ? -6.201 -5.294 32.080 1.00 96.62 110 LEU A CA 1
ATOM 850 C C . LEU A 1 110 ? -4.896 -4.502 31.940 1.00 96.62 110 LEU A C 1
ATOM 852 O O . LEU A 1 110 ? -4.620 -3.954 30.871 1.00 96.62 110 LEU A O 1
ATOM 856 N N . ARG A 1 111 ? -4.068 -4.459 32.990 1.00 95.88 111 ARG A N 1
ATOM 857 C CA . ARG A 1 111 ? -2.737 -3.836 32.928 1.00 95.88 111 ARG A CA 1
ATOM 858 C C . ARG A 1 111 ? -1.830 -4.542 31.926 1.00 95.88 111 ARG A C 1
ATOM 860 O O . ARG A 1 111 ? -1.157 -3.865 31.151 1.00 95.88 111 ARG A O 1
ATOM 867 N N . ASN A 1 112 ? -1.848 -5.874 31.901 1.00 95.50 112 ASN A N 1
ATOM 868 C CA . ASN A 1 112 ? -1.072 -6.645 30.935 1.00 95.50 112 ASN A CA 1
ATOM 869 C C . ASN A 1 112 ? -1.537 -6.375 29.492 1.00 95.50 112 ASN A C 1
ATOM 871 O O . ASN A 1 112 ? -0.722 -6.065 28.624 1.00 95.50 112 ASN A O 1
ATOM 875 N N . TYR A 1 113 ? -2.852 -6.381 29.245 1.00 94.88 113 TYR A N 1
ATOM 876 C CA . TYR A 1 113 ? -3.400 -6.014 27.934 1.00 94.88 113 TYR A CA 1
ATOM 877 C C . TYR A 1 113 ? -3.002 -4.595 27.511 1.00 94.88 113 TYR A C 1
ATOM 879 O O . TYR A 1 113 ? -2.607 -4.388 26.366 1.00 94.88 113 TYR A O 1
ATOM 887 N N . SER A 1 114 ? -3.045 -3.625 28.427 1.00 95.94 114 SER A N 1
ATOM 888 C CA . SER A 1 114 ? -2.624 -2.243 28.158 1.00 95.94 114 SER A CA 1
ATOM 889 C C . SER A 1 114 ? -1.156 -2.150 27.721 1.00 95.94 114 SER A C 1
ATOM 891 O O . SER A 1 114 ? -0.829 -1.435 26.768 1.00 95.94 114 SER A O 1
ATOM 893 N N . ALA A 1 115 ? -0.268 -2.925 28.354 1.00 94.75 115 ALA A N 1
ATOM 894 C CA . ALA A 1 115 ? 1.139 -2.988 27.966 1.00 94.75 115 ALA A CA 1
ATOM 895 C C . ALA A 1 115 ? 1.311 -3.535 26.537 1.00 94.75 115 ALA A C 1
ATOM 897 O O . ALA A 1 115 ? 2.012 -2.926 25.728 1.00 94.75 115 ALA A O 1
ATOM 898 N N . VAL A 1 116 ? 0.613 -4.625 26.194 1.00 95.88 116 VAL A N 1
ATOM 899 C CA . VAL A 1 116 ? 0.639 -5.212 24.841 1.00 95.88 116 VAL A CA 1
ATOM 900 C C . VAL A 1 116 ? 0.113 -4.228 23.794 1.00 95.88 116 VAL A C 1
ATOM 902 O O . VAL A 1 116 ? 0.754 -4.022 22.764 1.00 95.88 116 VAL A O 1
ATOM 905 N N . VAL A 1 117 ? -1.017 -3.569 24.066 1.00 96.56 117 VAL A N 1
ATOM 906 C CA . VAL A 1 117 ? -1.606 -2.571 23.158 1.00 96.56 117 VAL A CA 1
ATOM 907 C C . VAL A 1 117 ? -0.645 -1.406 22.927 1.00 96.56 117 VAL A C 1
ATOM 909 O O . VAL A 1 117 ? -0.484 -0.956 21.794 1.00 96.56 117 VAL A O 1
ATOM 912 N N . THR A 1 118 ? 0.044 -0.943 23.969 1.00 95.31 118 THR A N 1
ATOM 913 C CA . THR A 1 118 ? 1.020 0.150 23.856 1.00 95.31 118 THR A CA 1
ATOM 914 C C . THR A 1 118 ? 2.199 -0.234 22.956 1.00 95.31 118 THR A C 1
ATOM 916 O O . THR A 1 118 ? 2.618 0.565 22.115 1.00 95.31 118 THR A O 1
ATOM 919 N N . THR A 1 119 ? 2.698 -1.467 23.074 1.00 95.44 119 THR A N 1
ATOM 920 C CA . THR A 1 119 ? 3.750 -1.998 22.194 1.00 95.44 119 THR A CA 1
ATOM 921 C C . THR A 1 119 ? 3.276 -2.072 20.743 1.00 95.44 119 THR A C 1
ATOM 923 O O . THR A 1 119 ? 3.937 -1.529 19.858 1.00 95.44 119 THR A O 1
ATOM 926 N N . LEU A 1 120 ? 2.088 -2.635 20.501 1.00 94.12 120 LEU A N 1
ATOM 927 C CA . LEU A 1 120 ? 1.507 -2.727 19.157 1.00 94.12 120 LEU A CA 1
ATOM 928 C C . LEU A 1 120 ? 1.291 -1.351 18.518 1.00 94.12 120 LEU A C 1
ATOM 930 O O . LEU A 1 120 ? 1.518 -1.174 17.320 1.00 94.12 120 LEU A O 1
ATOM 934 N N . LEU A 1 121 ? 0.862 -0.351 19.292 1.00 94.19 121 LEU A N 1
ATOM 935 C CA . LEU A 1 121 ? 0.704 1.017 18.793 1.00 94.19 121 LEU A CA 1
ATOM 936 C C . LEU A 1 121 ? 2.044 1.620 18.358 1.00 94.19 121 LEU A C 1
ATOM 938 O O . LEU A 1 121 ? 2.109 2.280 17.318 1.00 94.19 121 LEU A O 1
ATOM 942 N N . ARG A 1 122 ? 3.117 1.365 19.113 1.00 94.12 122 ARG A N 1
ATOM 943 C CA . ARG A 1 122 ? 4.466 1.827 18.771 1.00 94.12 122 ARG A CA 1
ATOM 944 C C . ARG A 1 122 ? 4.986 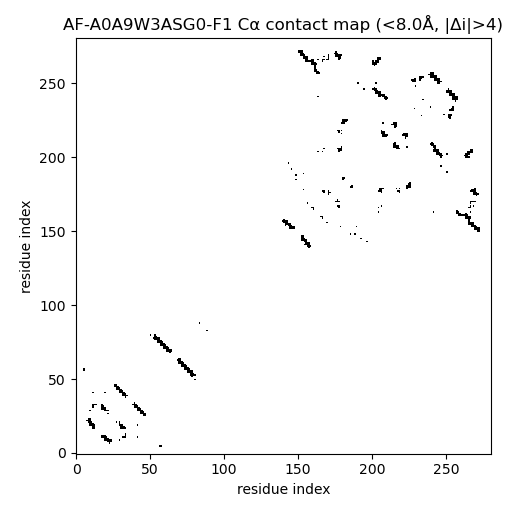1.167 17.493 1.00 94.12 122 ARG A C 1
ATOM 946 O O . ARG A 1 122 ? 5.513 1.861 16.627 1.00 94.12 122 ARG A O 1
ATOM 953 N N . GLU A 1 123 ? 4.814 -0.143 17.351 1.00 92.06 123 GLU A N 1
ATOM 954 C CA . GLU A 1 123 ? 5.207 -0.875 16.140 1.00 92.06 123 GLU A CA 1
ATOM 955 C C . GLU A 1 123 ? 4.441 -0.377 14.909 1.00 92.06 123 GLU A C 1
ATOM 957 O O . GLU A 1 123 ? 5.043 -0.077 13.878 1.00 92.06 123 GLU A O 1
ATOM 962 N N . ASN A 1 124 ? 3.127 -0.173 15.035 1.00 89.38 124 ASN A N 1
ATOM 963 C CA . ASN A 1 124 ? 2.308 0.390 13.961 1.00 89.38 124 ASN A CA 1
ATOM 964 C C . ASN A 1 124 ? 2.740 1.810 13.561 1.00 89.38 124 ASN A C 1
ATOM 966 O O . ASN A 1 124 ? 2.711 2.151 12.377 1.00 89.38 124 ASN A O 1
ATOM 970 N N . ALA A 1 125 ? 3.147 2.647 14.519 1.00 92.31 125 ALA A N 1
ATOM 971 C CA . ALA A 1 125 ? 3.670 3.980 14.225 1.00 92.31 125 ALA A CA 1
ATOM 972 C C . ALA A 1 125 ? 4.981 3.909 13.423 1.00 92.31 125 ALA A C 1
ATOM 974 O O . ALA A 1 125 ? 5.106 4.587 12.401 1.00 92.31 125 ALA A O 1
ATOM 975 N N . HIS A 1 126 ? 5.909 3.033 13.822 1.00 88.38 126 HIS A N 1
ATOM 976 C CA . HIS A 1 126 ? 7.154 2.800 13.085 1.00 88.38 126 HIS A CA 1
ATOM 977 C C . HIS A 1 126 ? 6.906 2.267 11.667 1.00 88.38 126 HIS A C 1
ATOM 979 O O . HIS A 1 126 ? 7.534 2.733 10.715 1.00 88.38 126 HIS A O 1
ATOM 985 N N . LEU A 1 127 ? 5.961 1.336 11.499 1.00 84.62 127 LEU A N 1
ATOM 986 C CA . LEU A 1 127 ? 5.584 0.816 10.182 1.00 84.62 127 LEU A CA 1
ATOM 987 C C . LEU A 1 127 ? 5.018 1.914 9.274 1.00 84.62 127 LEU A C 1
ATOM 989 O O . LEU A 1 127 ? 5.410 2.007 8.110 1.00 84.62 127 LEU A O 1
ATOM 993 N N . LYS A 1 128 ? 4.144 2.785 9.799 1.00 85.44 128 LYS A N 1
ATOM 994 C CA . LYS A 1 128 ? 3.607 3.931 9.045 1.00 85.44 128 LYS A CA 1
ATOM 995 C C . LYS A 1 128 ? 4.703 4.899 8.613 1.00 85.44 128 LYS A C 1
ATOM 997 O O . LYS A 1 128 ? 4.694 5.355 7.471 1.00 85.44 128 LYS A O 1
ATOM 1002 N N . GLU A 1 129 ? 5.642 5.212 9.499 1.00 84.88 129 GLU A N 1
ATOM 1003 C CA . GLU A 1 129 ? 6.761 6.100 9.182 1.00 84.88 129 GLU A CA 1
ATOM 1004 C C . GLU A 1 129 ? 7.672 5.502 8.100 1.00 84.88 129 GLU A C 1
ATOM 1006 O O . GLU A 1 129 ? 7.979 6.174 7.114 1.00 84.88 129 GLU A O 1
ATOM 1011 N N . CYS A 1 130 ? 8.021 4.219 8.225 1.00 78.88 130 CYS A N 1
ATOM 1012 C CA . CYS A 1 130 ? 8.800 3.484 7.228 1.00 78.88 130 CYS A CA 1
ATOM 1013 C C . CYS A 1 130 ? 8.102 3.465 5.858 1.00 78.88 130 CYS A C 1
ATOM 1015 O O . CYS A 1 130 ? 8.706 3.803 4.836 1.00 78.88 130 CYS A O 1
ATOM 1017 N N . CYS A 1 131 ? 6.806 3.143 5.838 1.00 78.62 131 CYS A N 1
ATOM 1018 C CA . CYS A 1 131 ? 6.007 3.117 4.617 1.00 78.62 131 CYS A CA 1
ATOM 1019 C C . CYS A 1 131 ? 5.944 4.500 3.952 1.00 78.62 131 CYS A C 1
ATOM 1021 O O . CYS A 1 131 ? 6.184 4.615 2.753 1.00 78.62 131 CYS A O 1
ATOM 1023 N N . ASN A 1 132 ? 5.729 5.569 4.725 1.00 75.75 132 ASN A N 1
ATOM 1024 C CA . ASN A 1 132 ? 5.716 6.937 4.204 1.00 75.75 132 ASN A CA 1
ATOM 1025 C C . ASN A 1 132 ? 7.080 7.372 3.654 1.00 75.75 132 ASN A C 1
ATOM 1027 O O . ASN A 1 132 ? 7.144 8.018 2.607 1.00 75.75 132 ASN A O 1
ATOM 1031 N N . ALA A 1 133 ? 8.177 7.023 4.330 1.00 69.12 133 ALA A N 1
ATOM 1032 C CA . ALA A 1 133 ? 9.524 7.317 3.849 1.00 69.12 133 ALA A CA 1
ATOM 1033 C C . ALA A 1 133 ? 9.819 6.594 2.524 1.00 69.12 133 ALA A C 1
ATOM 1035 O O . ALA A 1 133 ? 10.386 7.192 1.607 1.00 69.12 133 ALA A O 1
ATOM 1036 N N . ASN A 1 134 ? 9.391 5.337 2.397 1.00 68.06 134 ASN A N 1
ATOM 1037 C CA . ASN A 1 134 ? 9.537 4.567 1.165 1.00 68.06 134 ASN A CA 1
ATOM 1038 C C . ASN A 1 134 ? 8.620 5.088 0.053 1.00 68.06 134 ASN A C 1
ATOM 1040 O O . ASN A 1 134 ? 9.090 5.286 -1.062 1.00 68.06 134 ASN A O 1
ATOM 1044 N N . SER A 1 135 ? 7.362 5.407 0.356 1.00 66.06 135 SER A N 1
ATOM 1045 C CA . SER A 1 135 ? 6.416 5.998 -0.597 1.00 66.06 135 SER A CA 1
ATOM 1046 C C . SER A 1 135 ? 6.924 7.332 -1.151 1.00 66.06 135 SER A C 1
ATOM 1048 O O . SER A 1 135 ? 6.905 7.524 -2.361 1.00 66.06 135 SER A O 1
ATOM 1050 N N . ARG A 1 136 ? 7.492 8.214 -0.315 1.00 60.72 136 ARG A N 1
ATOM 1051 C CA . ARG A 1 136 ? 8.129 9.457 -0.787 1.00 60.72 136 ARG A CA 1
ATOM 1052 C C . ARG A 1 136 ? 9.349 9.201 -1.667 1.00 60.72 136 ARG A C 1
ATOM 1054 O O . ARG A 1 136 ? 9.534 9.906 -2.650 1.00 60.72 136 ARG A O 1
ATOM 1061 N N . LYS A 1 137 ? 10.189 8.212 -1.341 1.00 61.66 137 LYS A N 1
ATOM 1062 C CA . LYS A 1 137 ? 11.325 7.832 -2.204 1.00 61.66 137 LYS A CA 1
ATOM 1063 C C . LYS A 1 137 ? 10.847 7.329 -3.563 1.00 61.66 137 LYS A C 1
ATOM 1065 O O . LYS A 1 137 ? 11.445 7.683 -4.570 1.00 61.66 137 LYS A O 1
ATOM 1070 N N . VAL A 1 138 ? 9.773 6.543 -3.581 1.00 61.31 138 VAL A N 1
ATOM 1071 C CA . VAL A 1 138 ? 9.119 6.078 -4.807 1.00 61.31 138 VAL A CA 1
ATOM 1072 C C . VAL A 1 138 ? 8.578 7.284 -5.591 1.00 61.31 138 VAL A C 1
ATOM 1074 O O . VAL A 1 138 ? 9.002 7.510 -6.712 1.00 61.31 138 VAL A O 1
ATOM 1077 N N . ASP A 1 139 ? 7.773 8.156 -4.990 1.00 60.69 139 ASP A N 1
ATOM 1078 C CA . ASP A 1 139 ? 7.183 9.332 -5.658 1.00 60.69 139 ASP A CA 1
ATOM 1079 C C . ASP A 1 139 ? 8.226 10.343 -6.197 1.00 60.69 139 ASP A C 1
ATOM 1081 O O . ASP A 1 139 ? 8.076 10.948 -7.260 1.00 60.69 139 ASP A O 1
ATOM 1085 N N . VAL A 1 140 ? 9.356 10.504 -5.499 1.00 56.25 140 VAL A N 1
ATOM 1086 C CA . VAL A 1 140 ? 10.470 11.350 -5.963 1.00 56.25 140 VAL A CA 1
ATOM 1087 C C . VAL A 1 140 ? 11.177 10.753 -7.181 1.00 56.25 140 VAL A C 1
ATOM 1089 O O . VAL A 1 140 ? 11.692 11.513 -8.001 1.00 56.25 140 VAL A O 1
ATOM 1092 N N . LEU A 1 141 ? 11.182 9.429 -7.330 1.00 55.53 141 LEU A N 1
ATOM 1093 C CA . LEU A 1 141 ? 11.864 8.731 -8.420 1.00 55.53 141 LEU A CA 1
ATOM 1094 C C . LEU A 1 141 ? 10.934 8.365 -9.579 1.00 55.53 141 LEU A C 1
ATOM 1096 O O . LEU A 1 141 ? 11.445 8.105 -10.671 1.00 55.53 141 LEU A O 1
ATOM 1100 N N . LEU A 1 142 ? 9.610 8.386 -9.374 1.00 57.75 142 LEU A N 1
ATOM 1101 C CA . LEU A 1 142 ? 8.618 7.902 -10.329 1.00 57.75 142 LEU A CA 1
ATOM 1102 C C . LEU A 1 142 ? 7.679 9.006 -10.870 1.00 57.75 142 LEU A C 1
ATOM 1104 O O . LEU A 1 142 ? 7.014 9.676 -10.094 1.00 57.75 142 LEU A O 1
ATOM 1108 N N . HIS A 1 143 ? 7.587 9.203 -12.200 1.00 54.81 143 HIS A N 1
ATOM 1109 C CA . HIS A 1 143 ? 6.614 10.146 -12.804 1.00 54.81 143 HIS A CA 1
ATOM 1110 C C . HIS A 1 143 ? 5.211 9.554 -12.968 1.00 54.81 143 HIS A C 1
ATOM 1112 O O . HIS A 1 143 ? 4.227 10.288 -12.970 1.00 54.81 143 HIS A O 1
ATOM 1118 N N . SER A 1 144 ? 5.112 8.245 -13.181 1.00 55.28 144 SER A N 1
ATOM 1119 C CA . SER A 1 144 ? 3.843 7.546 -13.372 1.00 55.28 144 SER A CA 1
ATOM 1120 C C . SER A 1 144 ? 4.068 6.035 -13.285 1.00 55.28 144 SER A C 1
ATOM 1122 O O . SER A 1 144 ? 4.998 5.492 -13.883 1.00 55.28 144 SER A O 1
ATOM 1124 N N . VAL A 1 145 ? 3.233 5.356 -12.501 1.00 52.34 145 VAL A N 1
ATOM 1125 C CA . VAL A 1 145 ? 3.144 3.889 -12.453 1.00 52.34 145 VAL A CA 1
ATOM 1126 C C . VAL A 1 145 ? 2.019 3.501 -13.407 1.00 52.34 145 VAL A C 1
ATOM 1128 O O . VAL A 1 145 ? 0.899 3.976 -13.214 1.00 52.34 145 VAL A O 1
ATOM 1131 N N . PHE A 1 146 ? 2.289 2.698 -14.447 1.00 59.00 146 PHE A N 1
ATOM 1132 C CA . PHE A 1 146 ? 1.214 2.208 -15.316 1.00 59.00 146 PHE A CA 1
ATOM 1133 C C . PHE A 1 146 ? 0.716 0.820 -14.946 1.00 59.00 146 PHE A C 1
ATOM 1135 O O . PHE A 1 146 ? 1.425 -0.011 -14.378 1.00 59.00 146 PHE A O 1
ATOM 1142 N N . ALA A 1 147 ? -0.541 0.643 -15.345 1.00 51.53 147 ALA A N 1
ATOM 1143 C CA . ALA A 1 147 ? -1.380 -0.527 -15.283 1.00 51.53 147 ALA A CA 1
ATOM 1144 C C . ALA A 1 147 ? -0.738 -1.781 -15.888 1.00 51.53 147 ALA A C 1
ATOM 1146 O O . ALA A 1 147 ? -0.037 -1.748 -16.900 1.00 51.53 147 ALA A O 1
ATOM 1147 N N . HIS A 1 148 ? -1.059 -2.889 -15.233 1.00 53.66 148 HIS A N 1
ATOM 1148 C CA . HIS A 1 148 ? -0.677 -4.249 -15.564 1.00 53.66 148 HIS A CA 1
ATOM 1149 C C . HIS A 1 148 ? -0.949 -4.591 -17.035 1.00 53.66 148 HIS A C 1
ATOM 1151 O O . HIS A 1 148 ? -2.091 -4.533 -17.491 1.00 53.66 148 HIS A O 1
ATOM 1157 N N . VAL A 1 149 ? 0.084 -5.043 -17.745 1.00 53.88 149 VAL A N 1
ATOM 1158 C CA . VAL A 1 149 ? -0.084 -5.912 -18.916 1.00 53.88 149 VAL A CA 1
ATOM 1159 C C . VAL A 1 149 ? 0.357 -7.282 -18.450 1.00 53.88 149 VAL A C 1
ATOM 1161 O O . VAL A 1 149 ? 1.506 -7.433 -18.050 1.00 53.88 149 VAL A O 1
ATOM 1164 N N . VAL A 1 150 ? -0.596 -8.216 -18.398 1.00 54.19 150 VAL A N 1
ATOM 1165 C CA . VAL A 1 150 ? -0.457 -9.642 -18.048 1.00 54.19 150 VAL A CA 1
ATOM 1166 C C . VAL A 1 150 ? 0.941 -10.012 -17.513 1.00 54.19 150 VAL A C 1
ATOM 1168 O O . VAL A 1 150 ? 1.847 -10.313 -18.283 1.00 54.19 150 VAL A O 1
ATOM 1171 N N . ASN A 1 151 ? 1.083 -9.999 -16.182 1.00 62.72 151 ASN A N 1
ATOM 1172 C CA . ASN A 1 151 ? 2.255 -10.408 -15.385 1.00 62.72 151 ASN A CA 1
ATOM 1173 C C . ASN A 1 151 ? 3.437 -9.435 -15.231 1.00 62.72 151 ASN A C 1
ATOM 1175 O O . ASN A 1 151 ? 4.312 -9.745 -14.421 1.00 62.72 151 ASN A O 1
ATOM 1179 N N . ASN A 1 152 ? 3.458 -8.268 -15.885 1.00 71.25 152 ASN A N 1
ATOM 1180 C CA . ASN A 1 152 ? 4.531 -7.282 -15.698 1.00 71.25 152 ASN A CA 1
ATOM 1181 C C . ASN A 1 152 ? 3.998 -5.884 -15.346 1.00 71.25 152 ASN A C 1
ATOM 1183 O O . ASN A 1 152 ? 2.920 -5.465 -15.784 1.00 71.25 152 ASN A O 1
ATOM 1187 N N . SER A 1 153 ? 4.788 -5.156 -14.556 1.00 81.00 153 SER A N 1
ATOM 1188 C CA . SER A 1 153 ? 4.549 -3.753 -14.200 1.00 81.00 153 SER A CA 1
ATOM 1189 C C . SER A 1 153 ? 5.592 -2.858 -14.867 1.00 81.00 153 SER A C 1
ATOM 1191 O O . SER A 1 153 ? 6.778 -3.189 -14.861 1.00 81.00 153 SER A O 1
ATOM 1193 N N . TYR A 1 154 ? 5.161 -1.713 -15.406 1.00 84.94 154 TYR A N 1
ATOM 1194 C CA . TYR A 1 154 ? 6.028 -0.774 -16.126 1.00 84.94 154 TYR A CA 1
ATOM 1195 C C . TYR A 1 154 ? 6.118 0.580 -15.436 1.00 84.94 154 TYR A C 1
ATOM 1197 O O . TYR A 1 154 ? 5.158 1.065 -14.830 1.00 84.94 154 TYR A O 1
ATOM 1205 N N . PHE A 1 155 ? 7.279 1.211 -15.573 1.00 83.19 155 PHE A N 1
ATOM 1206 C CA . PHE A 1 155 ? 7.588 2.441 -14.866 1.00 83.19 155 PHE A CA 1
ATOM 1207 C C . PHE A 1 155 ? 8.519 3.368 -15.664 1.00 83.19 155 PHE A C 1
ATOM 1209 O O . PHE A 1 155 ? 9.566 2.928 -16.130 1.00 83.19 155 PHE A O 1
ATOM 1216 N N . LEU A 1 156 ? 8.182 4.659 -15.767 1.00 86.69 156 LEU A N 1
ATOM 1217 C CA . LEU A 1 156 ? 9.016 5.675 -16.422 1.00 86.69 156 LEU A CA 1
ATOM 1218 C C . LEU A 1 156 ? 9.762 6.557 -15.408 1.00 86.69 156 LEU A C 1
ATOM 1220 O O . LEU A 1 156 ? 9.122 7.280 -14.637 1.00 86.69 156 LEU A O 1
ATOM 1224 N N . SER A 1 157 ? 11.101 6.558 -15.465 1.00 85.69 157 SER A N 1
ATOM 1225 C CA . SER A 1 157 ? 11.977 7.307 -14.549 1.00 85.69 157 SER A CA 1
ATOM 1226 C C . SER A 1 157 ? 11.601 8.786 -14.397 1.00 85.69 157 SER A C 1
ATOM 1228 O O . SER A 1 157 ? 11.048 9.423 -15.296 1.00 85.69 157 SER A O 1
ATOM 1230 N N . LYS A 1 158 ? 11.914 9.365 -13.234 1.00 80.31 158 LYS A N 1
ATOM 1231 C CA . LYS A 1 158 ? 11.830 10.816 -13.030 1.00 80.31 158 LYS A CA 1
ATOM 1232 C C . LYS A 1 158 ? 13.070 11.567 -13.474 1.00 80.31 158 LYS A C 1
ATOM 1234 O O . LYS A 1 158 ? 12.972 12.655 -14.041 1.00 80.31 158 LYS A O 1
ATOM 1239 N N . GLU A 1 159 ? 14.220 10.954 -13.261 1.00 82.69 159 GLU A N 1
ATOM 1240 C CA . GLU A 1 159 ? 15.504 11.457 -13.723 1.00 82.69 159 GLU A CA 1
ATOM 1241 C C . GLU A 1 159 ? 15.804 10.905 -15.114 1.00 82.69 159 GLU A C 1
ATOM 1243 O O . GLU A 1 159 ? 15.456 9.768 -15.445 1.00 82.69 159 GLU A O 1
ATOM 1248 N N . ASN A 1 160 ? 16.441 11.727 -15.936 1.00 87.62 160 ASN A N 1
ATOM 1249 C CA . ASN A 1 160 ? 16.971 11.311 -17.219 1.00 87.62 160 ASN A CA 1
ATOM 1250 C C . ASN A 1 160 ? 18.437 10.878 -17.047 1.00 87.62 160 ASN A C 1
ATOM 1252 O O . ASN A 1 160 ? 19.109 11.209 -16.072 1.00 87.62 160 ASN A O 1
ATOM 1256 N N . SER A 1 161 ? 18.936 10.091 -17.988 1.00 91.06 161 SER A N 1
ATOM 1257 C CA . SER A 1 161 ? 20.297 9.572 -17.965 1.00 91.06 161 SER A CA 1
ATOM 1258 C C . SER A 1 161 ? 20.966 9.818 -19.302 1.00 91.06 161 SER A C 1
ATOM 1260 O O . SER A 1 161 ? 20.352 9.705 -20.363 1.00 91.06 161 SER A O 1
ATOM 1262 N N . SER A 1 162 ? 22.248 10.154 -19.241 1.00 92.69 162 SER A N 1
ATOM 1263 C CA . SER A 1 162 ? 23.097 10.349 -20.419 1.00 92.69 162 SER A CA 1
ATOM 1264 C C . SER A 1 162 ? 23.648 9.023 -20.961 1.00 92.69 162 SER A C 1
ATOM 1266 O O . SER A 1 162 ? 24.134 8.938 -22.089 1.00 92.69 162 SER A O 1
ATOM 1268 N N . ASN A 1 163 ? 23.556 7.975 -20.142 1.00 93.31 163 ASN A N 1
ATOM 1269 C CA . ASN A 1 163 ? 24.111 6.656 -20.372 1.00 93.31 163 ASN A CA 1
ATOM 1270 C C . ASN A 1 163 ? 23.057 5.590 -20.058 1.00 93.31 163 ASN A C 1
ATOM 1272 O O . ASN A 1 163 ? 22.430 5.606 -18.999 1.00 93.31 163 ASN A O 1
ATOM 1276 N N . ILE A 1 164 ? 22.900 4.616 -20.948 1.00 94.12 164 ILE A N 1
ATOM 1277 C CA . ILE A 1 164 ? 21.967 3.503 -20.745 1.00 94.12 164 ILE A CA 1
ATOM 1278 C C . ILE A 1 164 ? 22.312 2.661 -19.502 1.00 94.12 164 ILE A C 1
ATOM 1280 O O . ILE A 1 164 ? 21.429 2.063 -18.902 1.00 94.12 164 ILE A O 1
ATOM 1284 N N . THR A 1 165 ? 23.584 2.596 -19.095 1.00 94.62 165 THR A N 1
ATOM 1285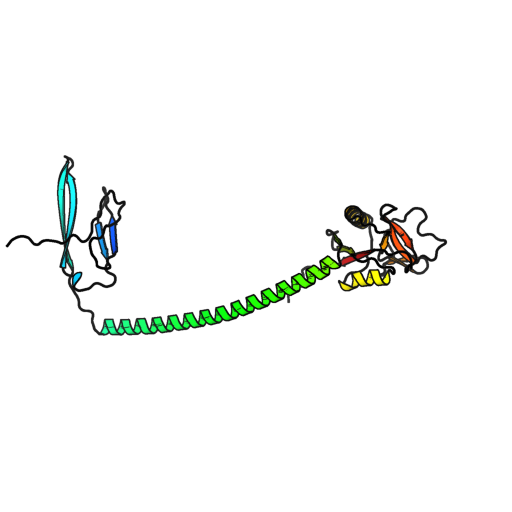 C CA . THR A 1 165 ? 24.000 1.863 -17.890 1.00 94.62 165 THR A CA 1
ATOM 1286 C C . THR A 1 165 ? 23.493 2.563 -16.627 1.00 94.62 165 THR A C 1
ATOM 1288 O O . THR A 1 165 ? 23.073 1.894 -15.687 1.00 94.62 165 THR A O 1
ATOM 1291 N N . GLU A 1 166 ? 23.469 3.899 -16.616 1.00 93.81 166 GLU A N 1
ATOM 1292 C CA . GLU A 1 166 ? 22.846 4.684 -15.541 1.00 93.81 166 GLU A CA 1
ATOM 1293 C C . GLU A 1 166 ? 21.328 4.483 -15.549 1.00 93.81 166 GLU A C 1
ATOM 1295 O O . GLU A 1 166 ? 20.744 4.190 -14.509 1.00 93.81 166 GLU A O 1
ATOM 1300 N N . ALA A 1 167 ? 20.708 4.524 -16.733 1.00 93.12 167 ALA A N 1
ATOM 1301 C CA . ALA A 1 167 ? 19.282 4.247 -16.898 1.00 93.12 167 ALA A CA 1
ATOM 1302 C C . ALA A 1 167 ? 18.907 2.840 -16.391 1.00 93.12 167 ALA A C 1
ATOM 1304 O O . ALA A 1 167 ? 17.919 2.671 -15.680 1.00 93.12 167 ALA A O 1
ATOM 1305 N N . ALA A 1 168 ? 19.728 1.829 -16.688 1.00 94.25 168 ALA A N 1
ATOM 1306 C CA . ALA A 1 168 ? 19.553 0.473 -16.177 1.00 94.25 168 ALA A CA 1
ATOM 1307 C C . ALA A 1 168 ? 19.731 0.397 -14.657 1.00 94.25 168 ALA A C 1
ATOM 1309 O O . ALA A 1 168 ? 18.978 -0.311 -13.993 1.00 94.25 168 ALA A O 1
ATOM 1310 N N . ALA A 1 169 ? 20.674 1.151 -14.085 1.00 92.38 169 ALA A N 1
ATOM 1311 C CA . ALA A 1 169 ? 20.867 1.211 -12.639 1.00 92.38 169 ALA A CA 1
ATOM 1312 C C . ALA A 1 169 ? 19.645 1.789 -11.901 1.00 92.38 169 ALA A C 1
ATOM 1314 O O . ALA A 1 169 ? 19.365 1.363 -10.779 1.00 92.38 169 ALA A O 1
ATOM 1315 N N . VAL A 1 170 ? 18.893 2.706 -12.526 1.00 89.81 170 VAL A N 1
ATOM 1316 C CA . VAL A 1 170 ? 17.614 3.200 -11.984 1.00 89.81 170 VAL A CA 1
ATOM 1317 C C . VAL A 1 170 ? 16.609 2.056 -11.840 1.00 89.81 170 VAL A C 1
ATOM 1319 O O . VAL A 1 170 ? 16.002 1.923 -10.780 1.00 89.81 170 VAL A O 1
ATOM 1322 N N . CYS A 1 171 ? 16.475 1.200 -12.856 1.00 90.56 171 CYS A N 1
ATOM 1323 C CA . CYS A 1 171 ? 15.571 0.047 -12.806 1.00 90.56 171 CYS A CA 1
ATOM 1324 C C . CYS A 1 171 ? 16.050 -1.029 -11.817 1.00 90.56 171 CYS A C 1
ATOM 1326 O O . CYS A 1 171 ? 15.271 -1.495 -10.985 1.00 90.56 171 CYS A O 1
ATOM 1328 N N . ASN A 1 172 ? 17.347 -1.357 -11.844 1.00 90.44 172 ASN A N 1
ATOM 1329 C CA . ASN A 1 172 ? 17.951 -2.394 -10.998 1.00 90.44 172 ASN A CA 1
ATOM 1330 C C . ASN A 1 172 ? 17.857 -2.078 -9.498 1.00 90.44 172 ASN A C 1
ATOM 1332 O O . ASN A 1 172 ? 17.854 -2.989 -8.679 1.00 90.44 172 ASN A O 1
ATOM 1336 N N . ARG A 1 173 ? 17.768 -0.795 -9.117 1.00 85.50 173 ARG A N 1
ATOM 1337 C CA . ARG A 1 173 ? 17.578 -0.377 -7.716 1.00 85.50 173 ARG A CA 1
ATOM 1338 C C . ARG A 1 173 ? 16.291 -0.939 -7.093 1.00 85.50 173 ARG A C 1
ATOM 1340 O O . ARG A 1 173 ? 16.201 -1.002 -5.871 1.00 85.50 173 ARG A O 1
ATOM 1347 N N . TYR A 1 174 ? 15.321 -1.313 -7.920 1.00 80.31 174 TYR A N 1
ATOM 1348 C CA . TYR A 1 174 ? 14.000 -1.787 -7.515 1.00 80.31 174 TYR A CA 1
ATOM 1349 C C . TYR A 1 174 ? 13.723 -3.217 -7.999 1.00 80.31 174 TYR A C 1
ATOM 1351 O O . TYR A 1 174 ? 12.570 -3.571 -8.220 1.00 80.31 174 TYR A O 1
ATOM 1359 N N . ASP A 1 175 ? 14.779 -4.012 -8.213 1.00 86.06 175 ASP A N 1
ATOM 1360 C CA . ASP A 1 175 ? 14.700 -5.389 -8.727 1.00 86.06 175 ASP A CA 1
ATOM 1361 C C . ASP A 1 175 ? 14.025 -5.508 -10.110 1.00 86.06 175 ASP A C 1
ATOM 1363 O O . ASP A 1 175 ? 13.531 -6.567 -10.498 1.00 86.06 175 ASP A O 1
ATOM 1367 N N . GLY A 1 176 ? 14.015 -4.415 -10.877 1.00 89.56 176 GLY A N 1
ATOM 1368 C CA . GLY A 1 176 ? 13.566 -4.384 -12.267 1.00 89.56 176 GLY A CA 1
ATOM 1369 C C . GLY A 1 176 ? 14.720 -4.239 -13.242 1.00 89.56 176 GLY A C 1
ATOM 1370 O O . GLY A 1 176 ? 15.885 -4.158 -12.864 1.00 89.56 176 GLY A O 1
ATOM 1371 N N . TYR A 1 177 ? 14.386 -4.150 -14.522 1.00 94.25 177 TYR A N 1
ATOM 1372 C CA . TYR A 1 177 ? 15.345 -3.966 -15.610 1.00 94.25 177 TYR A CA 1
ATOM 1373 C C . TYR A 1 177 ? 14.767 -3.033 -16.677 1.00 94.25 177 TYR A C 1
ATOM 1375 O O . TYR A 1 177 ? 13.572 -2.751 -16.678 1.00 94.25 177 TYR A O 1
ATOM 1383 N N . LEU A 1 178 ? 15.607 -2.503 -17.572 1.00 95.25 178 LEU A N 1
ATOM 1384 C CA . LEU A 1 178 ? 15.106 -1.737 -18.720 1.00 95.25 178 LEU A CA 1
ATOM 1385 C C . LEU A 1 178 ? 14.207 -2.626 -19.578 1.00 95.25 178 LEU A C 1
ATOM 1387 O O . LEU A 1 178 ? 14.604 -3.735 -19.924 1.00 95.25 178 LEU A O 1
ATOM 1391 N N . VAL A 1 179 ? 13.042 -2.109 -19.954 1.00 94.25 179 VAL A N 1
ATOM 1392 C CA . VAL A 1 179 ? 11.966 -2.884 -20.574 1.00 94.25 179 VAL A CA 1
ATOM 1393 C C . VAL A 1 179 ? 12.409 -3.677 -21.805 1.00 94.25 179 VAL A C 1
ATOM 1395 O O . VAL A 1 179 ? 13.134 -3.180 -22.678 1.00 94.25 179 VAL A O 1
ATOM 1398 N N . GLU A 1 180 ? 11.908 -4.904 -21.903 1.00 94.75 180 GLU A N 1
ATOM 1399 C CA . GLU A 1 180 ? 12.099 -5.789 -23.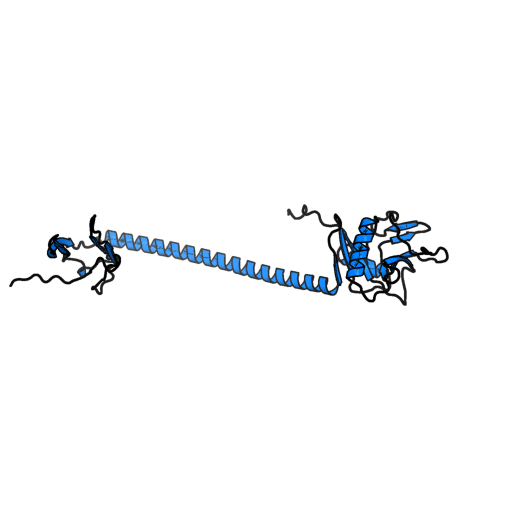043 1.00 94.75 180 GLU A CA 1
ATOM 1400 C C . GLU A 1 180 ? 10.770 -5.926 -23.794 1.00 94.75 180 GLU A C 1
ATOM 1402 O O . GLU A 1 180 ? 9.900 -6.719 -23.446 1.00 94.75 180 GLU A O 1
ATOM 1407 N N . ILE A 1 181 ? 10.583 -5.113 -24.839 1.00 94.00 181 ILE A N 1
ATOM 1408 C CA . ILE A 1 181 ? 9.338 -5.117 -25.618 1.00 94.00 181 ILE A CA 1
ATOM 1409 C C . ILE A 1 181 ? 9.337 -6.309 -26.572 1.00 94.00 181 ILE A C 1
ATOM 1411 O O . ILE A 1 181 ? 9.994 -6.259 -27.610 1.00 94.00 181 ILE A O 1
ATOM 1415 N N . THR A 1 182 ? 8.599 -7.360 -26.234 1.00 93.69 182 THR A N 1
ATOM 1416 C CA . THR A 1 182 ? 8.581 -8.656 -26.926 1.00 93.69 182 THR A CA 1
ATOM 1417 C C . THR A 1 182 ? 7.426 -8.840 -27.910 1.00 93.69 182 THR A C 1
ATOM 1419 O O . THR A 1 182 ? 7.495 -9.747 -28.746 1.00 93.69 182 THR A O 1
ATOM 1422 N N . SER A 1 183 ? 6.391 -7.992 -27.860 1.00 93.12 183 SER A N 1
ATOM 1423 C CA . SER A 1 183 ? 5.207 -8.088 -28.724 1.00 93.12 183 SER A CA 1
ATOM 1424 C C . SER A 1 183 ? 4.649 -6.723 -29.149 1.00 93.12 183 SER A C 1
ATOM 1426 O O . SER A 1 183 ? 4.891 -5.694 -28.512 1.00 93.12 183 SER A O 1
ATOM 1428 N N . ALA A 1 184 ? 3.857 -6.722 -30.227 1.00 94.06 184 ALA A N 1
ATOM 1429 C CA . ALA A 1 184 ? 3.154 -5.530 -30.703 1.00 94.06 184 ALA A CA 1
ATOM 1430 C C . ALA A 1 184 ? 2.120 -5.018 -29.689 1.00 94.06 184 ALA A C 1
ATOM 1432 O O . ALA A 1 184 ? 1.972 -3.813 -29.509 1.00 94.06 184 ALA A O 1
ATOM 1433 N N . GLU A 1 185 ? 1.433 -5.930 -28.999 1.00 90.38 185 GLU A N 1
ATOM 1434 C CA . GLU A 1 185 ? 0.459 -5.598 -27.958 1.00 90.38 185 GLU A CA 1
ATOM 1435 C C . GLU A 1 185 ? 1.127 -4.864 -26.790 1.00 90.38 185 GLU A C 1
ATOM 1437 O O . GLU A 1 185 ? 0.712 -3.759 -26.439 1.00 90.38 185 GLU A O 1
ATOM 1442 N N . GLN A 1 186 ? 2.228 -5.417 -26.266 1.00 89.88 186 GLN A N 1
ATOM 1443 C CA . GLN A 1 186 ? 3.016 -4.793 -25.201 1.00 89.88 186 GLN A CA 1
ATOM 1444 C C . GLN A 1 186 ? 3.520 -3.409 -25.629 1.00 89.88 186 GLN A C 1
ATOM 1446 O O . GLN A 1 186 ? 3.415 -2.442 -24.875 1.00 89.88 186 GLN A O 1
ATOM 1451 N N . TYR A 1 187 ? 4.018 -3.292 -26.865 1.00 93.12 187 TYR A N 1
ATOM 1452 C CA . TYR A 1 187 ? 4.445 -2.015 -27.427 1.00 93.12 187 TYR A CA 1
ATOM 1453 C C . TYR A 1 187 ? 3.318 -0.978 -27.455 1.00 93.12 187 TYR A C 1
ATOM 1455 O O . TYR A 1 187 ? 3.548 0.166 -27.076 1.00 93.12 187 TYR A O 1
ATOM 1463 N N . HIS A 1 188 ? 2.116 -1.349 -27.905 1.00 91.38 188 HIS A N 1
ATOM 1464 C CA . HIS A 1 188 ? 0.992 -0.417 -27.989 1.00 91.38 188 HIS A CA 1
ATOM 1465 C C . HIS A 1 188 ? 0.556 0.079 -26.612 1.00 91.38 188 HIS A C 1
ATOM 1467 O O . HIS A 1 188 ? 0.384 1.286 -26.449 1.00 91.38 188 HIS A O 1
ATOM 1473 N N . VAL A 1 189 ? 0.477 -0.805 -25.612 1.00 86.81 189 VAL A N 1
ATOM 1474 C CA . VAL A 1 189 ? 0.132 -0.393 -24.244 1.00 86.81 189 VAL A CA 1
ATOM 1475 C C . VAL A 1 189 ? 1.180 0.562 -23.670 1.00 86.81 189 VAL A C 1
ATOM 1477 O O . VAL A 1 189 ? 0.832 1.627 -23.159 1.00 86.81 189 VAL A O 1
ATOM 1480 N N . ILE A 1 190 ? 2.466 0.225 -23.810 1.00 88.88 190 ILE A N 1
ATOM 1481 C CA . ILE A 1 190 ? 3.574 1.089 -23.380 1.00 88.88 190 ILE A CA 1
ATOM 1482 C C . ILE A 1 190 ? 3.512 2.442 -24.096 1.00 88.88 190 ILE A C 1
ATOM 1484 O O . ILE A 1 190 ? 3.639 3.489 -23.466 1.00 88.88 190 ILE A O 1
ATOM 1488 N N . ARG A 1 191 ? 3.308 2.437 -25.416 1.00 90.44 191 ARG A N 1
ATOM 1489 C CA . ARG A 1 191 ? 3.241 3.652 -26.228 1.00 90.44 191 ARG A CA 1
ATOM 1490 C C . ARG A 1 191 ? 2.121 4.570 -25.753 1.00 90.44 191 ARG A C 1
ATOM 1492 O O . ARG A 1 191 ? 2.362 5.753 -25.535 1.00 90.44 191 ARG A O 1
ATOM 1499 N N . ASP A 1 192 ? 0.916 4.038 -25.603 1.00 88.00 192 ASP A N 1
ATOM 1500 C CA . ASP A 1 192 ? -0.257 4.835 -25.254 1.00 88.00 192 ASP A CA 1
ATOM 1501 C C . ASP A 1 192 ? -0.105 5.435 -23.847 1.00 88.00 192 ASP A C 1
ATOM 1503 O O . ASP A 1 192 ? -0.378 6.619 -23.647 1.00 88.00 192 ASP A O 1
ATOM 1507 N N . PHE A 1 193 ? 0.463 4.679 -22.902 1.00 83.19 193 PHE A N 1
ATOM 1508 C CA . PHE A 1 193 ? 0.846 5.189 -21.585 1.00 83.19 193 PHE A CA 1
ATOM 1509 C C . PHE A 1 193 ? 1.823 6.373 -21.654 1.00 83.19 193 PHE A C 1
ATOM 1511 O O . PHE A 1 193 ? 1.612 7.403 -21.005 1.00 83.19 193 PHE A O 1
ATOM 1518 N N . LEU A 1 194 ? 2.898 6.231 -22.429 1.00 86.88 194 LEU A N 1
ATOM 1519 C CA . LEU A 1 194 ? 3.940 7.248 -22.546 1.00 86.88 194 LEU A CA 1
ATOM 1520 C C . LEU A 1 194 ? 3.437 8.523 -23.235 1.00 86.88 194 LEU A C 1
ATOM 1522 O O . LEU A 1 194 ? 3.890 9.614 -22.887 1.00 86.88 194 LEU A O 1
ATOM 1526 N N . LEU A 1 195 ? 2.507 8.399 -24.190 1.00 86.81 195 LEU A N 1
ATOM 1527 C CA . LEU A 1 195 ? 1.868 9.540 -24.854 1.00 86.81 195 LEU A CA 1
ATOM 1528 C C . LEU A 1 195 ? 0.916 10.295 -23.916 1.00 86.81 195 LEU A C 1
ATOM 1530 O O . LEU A 1 195 ? 0.875 11.523 -23.962 1.00 86.81 195 LEU A O 1
ATOM 1534 N N . LEU A 1 196 ? 0.185 9.590 -23.046 1.00 80.44 196 LEU A N 1
ATOM 1535 C CA . LEU A 1 196 ? -0.697 10.213 -22.048 1.00 80.44 196 LEU A CA 1
ATOM 1536 C C . LEU A 1 196 ? 0.083 10.960 -20.959 1.00 80.44 196 LEU A C 1
ATOM 1538 O O . LEU A 1 196 ? -0.370 11.994 -20.477 1.00 80.44 196 LEU A O 1
ATOM 1542 N N . ASN A 1 197 ? 1.271 10.468 -20.606 1.00 71.00 197 ASN A N 1
ATOM 1543 C CA . ASN A 1 197 ? 2.156 11.078 -19.611 1.00 71.00 197 ASN A CA 1
ATOM 1544 C C . ASN A 1 197 ? 3.275 11.898 -20.267 1.00 71.00 197 ASN A C 1
ATOM 1546 O O . ASN A 1 197 ? 4.411 11.893 -19.792 1.00 71.00 197 ASN A O 1
ATOM 1550 N N . SER A 1 198 ? 2.959 12.564 -21.386 1.00 63.28 198 SER A N 1
ATOM 1551 C CA . SER A 1 198 ? 3.919 13.289 -22.222 1.00 63.28 198 SER A CA 1
ATOM 1552 C C . SER A 1 198 ? 4.843 14.183 -21.394 1.00 63.28 198 SER A C 1
ATOM 1554 O O . SER A 1 198 ? 4.410 15.106 -20.706 1.00 63.28 198 SER A O 1
ATOM 1556 N N . THR A 1 199 ? 6.143 13.934 -21.520 1.00 65.62 199 THR A N 1
ATOM 1557 C CA . THR A 1 199 ? 7.215 14.736 -20.925 1.00 65.62 199 THR A CA 1
ATOM 1558 C C . THR A 1 199 ? 7.880 15.586 -22.013 1.00 65.62 199 THR A C 1
ATOM 1560 O O . THR A 1 199 ? 7.749 15.301 -23.201 1.00 65.62 199 THR A O 1
ATOM 1563 N N . ASN A 1 200 ? 8.659 16.609 -21.643 1.00 68.06 200 ASN A N 1
ATOM 1564 C CA . ASN A 1 200 ? 9.503 17.358 -22.596 1.00 68.06 200 ASN A CA 1
ATOM 1565 C C . ASN A 1 200 ? 10.745 16.557 -23.059 1.00 68.06 200 ASN A C 1
ATOM 1567 O O . ASN A 1 200 ? 11.733 17.133 -23.518 1.00 68.06 200 ASN A O 1
ATOM 1571 N N . ALA A 1 201 ? 10.731 15.235 -22.893 1.00 72.00 201 ALA A N 1
ATOM 1572 C CA . ALA A 1 201 ? 11.845 14.358 -23.195 1.00 72.00 201 ALA A CA 1
ATOM 1573 C C . ALA A 1 201 ? 12.110 14.231 -24.695 1.00 72.00 201 ALA A C 1
ATOM 1575 O O . ALA A 1 201 ? 11.200 14.236 -25.522 1.00 72.00 201 ALA A O 1
ATOM 1576 N N . LEU A 1 202 ? 13.375 13.995 -25.041 1.00 82.44 202 LEU A N 1
ATOM 1577 C CA . LEU A 1 202 ? 13.754 13.610 -26.400 1.00 82.44 202 LEU A CA 1
ATOM 1578 C C . LEU A 1 202 ? 13.447 12.136 -26.680 1.00 82.44 202 LEU A C 1
ATOM 1580 O O . LEU A 1 202 ? 12.951 11.797 -27.756 1.00 82.44 202 LEU A O 1
ATOM 1584 N N . GLY A 1 203 ? 13.701 11.268 -25.703 1.00 91.31 203 GLY A N 1
ATOM 1585 C CA . GLY A 1 203 ? 13.519 9.835 -25.860 1.00 91.31 203 GLY A CA 1
ATOM 1586 C C . GLY A 1 203 ? 13.658 9.043 -24.566 1.00 91.31 203 GLY A C 1
ATOM 1587 O O . GLY A 1 203 ? 13.891 9.606 -23.492 1.00 91.31 203 GLY A O 1
ATOM 1588 N N . ILE A 1 204 ? 13.470 7.730 -24.692 1.00 93.69 204 ILE A N 1
ATOM 1589 C CA . ILE A 1 204 ? 13.382 6.776 -23.583 1.00 93.69 204 ILE A CA 1
ATOM 1590 C C . ILE A 1 204 ? 14.229 5.547 -23.909 1.00 93.69 204 ILE A C 1
ATOM 1592 O O . ILE A 1 204 ? 13.989 4.897 -24.925 1.00 93.69 204 ILE A O 1
ATOM 1596 N N . PHE A 1 205 ? 15.191 5.206 -23.057 1.00 95.75 205 PHE A N 1
ATOM 1597 C CA . PHE A 1 205 ? 15.998 3.998 -23.197 1.00 95.75 205 PHE A CA 1
ATOM 1598 C C . PHE A 1 205 ? 15.161 2.724 -23.046 1.00 95.75 205 PHE A C 1
ATOM 1600 O O . PHE A 1 205 ? 14.319 2.618 -22.152 1.00 95.75 205 PHE A O 1
ATOM 1607 N N . LEU A 1 206 ? 15.458 1.738 -23.898 1.00 95.69 206 LEU A N 1
ATOM 1608 C CA . LEU A 1 206 ? 14.927 0.376 -23.830 1.00 95.69 206 LEU A CA 1
ATOM 1609 C C . LEU A 1 206 ? 16.028 -0.616 -23.444 1.00 95.69 206 LEU A C 1
ATOM 1611 O O . LEU A 1 206 ? 17.215 -0.329 -23.579 1.00 95.69 206 LEU A O 1
ATOM 1615 N N . GLY A 1 207 ? 15.645 -1.823 -23.029 1.00 95.81 207 GLY A N 1
ATOM 1616 C CA . GLY A 1 207 ? 16.574 -2.879 -22.621 1.00 95.81 207 GLY A CA 1
ATOM 1617 C C . GLY A 1 207 ? 17.335 -3.552 -23.762 1.00 95.81 207 GLY A C 1
ATOM 1618 O O . GLY A 1 207 ? 17.989 -4.564 -23.530 1.00 95.81 207 GLY A O 1
ATOM 1619 N N . ALA A 1 208 ? 17.277 -3.042 -24.993 1.00 96.06 208 ALA A N 1
ATOM 1620 C CA . ALA A 1 208 ? 17.857 -3.687 -26.169 1.00 96.06 208 ALA A CA 1
ATOM 1621 C C . ALA A 1 208 ? 19.199 -3.068 -26.585 1.00 96.06 208 ALA A C 1
ATOM 1623 O O . ALA A 1 208 ? 19.335 -1.848 -26.717 1.00 96.06 208 ALA A O 1
ATOM 1624 N N . ARG A 1 209 ? 20.178 -3.940 -26.855 1.00 95.31 209 ARG A N 1
ATOM 1625 C CA . ARG A 1 209 ? 21.521 -3.587 -27.322 1.00 95.31 209 ARG A CA 1
ATOM 1626 C C . ARG A 1 209 ? 21.951 -4.421 -28.521 1.00 95.31 209 ARG A C 1
ATOM 1628 O O . ARG A 1 209 ? 21.568 -5.584 -28.658 1.00 95.31 209 ARG A O 1
ATOM 1635 N N . LYS A 1 210 ? 22.775 -3.837 -29.384 1.00 95.12 210 LYS A N 1
ATOM 1636 C CA . LYS A 1 210 ? 23.367 -4.515 -30.535 1.00 95.12 210 LYS A CA 1
ATOM 1637 C C . LYS A 1 210 ? 24.664 -5.210 -30.118 1.00 95.12 210 LYS A C 1
ATOM 1639 O O . LYS A 1 210 ? 25.552 -4.602 -29.532 1.00 95.12 210 LYS A O 1
ATOM 1644 N N . TYR A 1 211 ? 24.774 -6.494 -30.437 1.00 91.56 211 TYR A N 1
ATOM 1645 C CA . TYR A 1 211 ? 25.978 -7.302 -30.260 1.00 91.56 211 TYR A CA 1
ATOM 1646 C C . TYR A 1 211 ? 26.364 -7.893 -31.617 1.00 91.56 211 TYR A C 1
ATOM 1648 O O . TYR A 1 211 ? 25.699 -8.794 -32.137 1.00 91.56 211 TYR A O 1
ATOM 1656 N N . GLY A 1 212 ? 27.414 -7.341 -32.230 1.00 88.00 212 GLY A N 1
ATOM 1657 C CA . GLY A 1 212 ? 27.742 -7.621 -33.628 1.00 88.00 212 GLY A CA 1
ATOM 1658 C C . GLY A 1 212 ? 26.618 -7.140 -34.549 1.00 88.00 212 GLY A C 1
ATOM 1659 O O . GLY A 1 212 ? 26.303 -5.957 -34.577 1.00 88.00 212 GLY A O 1
ATOM 1660 N N . ASN A 1 213 ? 25.974 -8.062 -35.269 1.00 87.88 213 ASN A N 1
ATOM 1661 C CA . ASN A 1 213 ? 24.852 -7.748 -36.167 1.00 87.88 213 ASN A CA 1
ATOM 1662 C C . ASN A 1 213 ? 23.470 -8.057 -35.570 1.00 87.88 213 ASN A C 1
ATOM 1664 O O . ASN A 1 213 ? 22.470 -7.949 -36.272 1.00 87.88 213 ASN A O 1
ATOM 1668 N N . THR A 1 214 ? 23.397 -8.464 -34.299 1.00 94.31 214 THR A N 1
ATOM 1669 C CA . THR A 1 214 ? 22.144 -8.925 -33.679 1.00 94.31 214 THR A CA 1
ATOM 1670 C C . THR A 1 214 ? 21.745 -8.033 -32.514 1.00 94.31 214 THR A C 1
ATOM 1672 O O . THR A 1 214 ? 22.550 -7.778 -31.621 1.00 94.31 214 THR A O 1
ATOM 1675 N N . TRP A 1 215 ? 20.487 -7.599 -32.491 1.00 96.88 215 TRP A N 1
ATOM 1676 C CA . TRP A 1 215 ? 19.899 -6.939 -31.330 1.00 96.88 215 TRP A CA 1
ATOM 1677 C C . TRP A 1 215 ? 19.440 -7.980 -30.313 1.00 96.88 215 TRP A C 1
ATOM 1679 O O . TRP A 1 215 ? 18.698 -8.909 -30.645 1.00 96.88 215 TRP A O 1
ATOM 1689 N N . ARG A 1 216 ? 19.878 -7.819 -29.068 1.00 97.75 216 ARG A N 1
ATOM 1690 C CA . ARG A 1 216 ? 19.529 -8.684 -27.943 1.00 97.75 216 ARG A CA 1
ATOM 1691 C C . ARG A 1 216 ? 19.028 -7.837 -26.794 1.00 97.75 216 ARG A C 1
ATOM 1693 O O . ARG A 1 216 ? 19.517 -6.725 -26.586 1.00 97.75 216 ARG A O 1
ATOM 1700 N N . TYR A 1 217 ? 18.077 -8.366 -26.044 1.00 96.81 217 TYR A N 1
ATOM 1701 C CA . TYR A 1 217 ? 17.735 -7.741 -24.786 1.00 96.81 217 TYR A CA 1
ATOM 1702 C C . TYR A 1 217 ? 18.817 -7.992 -23.736 1.00 96.81 217 TYR A C 1
ATOM 1704 O O . TYR A 1 217 ? 19.497 -9.020 -23.744 1.00 96.81 217 TYR A O 1
ATOM 1712 N N . SER A 1 218 ? 19.001 -7.015 -22.860 1.00 94.50 218 SER A N 1
ATOM 1713 C CA . SER A 1 218 ? 20.134 -6.942 -21.943 1.00 94.50 218 SER A CA 1
ATOM 1714 C C . SER A 1 218 ? 19.901 -7.735 -20.658 1.00 94.50 218 SER A C 1
ATOM 1716 O O . SER A 1 218 ? 20.882 -8.086 -20.010 1.00 94.50 218 SER A O 1
ATOM 1718 N N . HIS A 1 219 ? 18.645 -8.011 -20.284 1.00 94.56 219 HIS A N 1
ATOM 1719 C CA . HIS A 1 219 ? 18.303 -8.770 -19.081 1.00 94.56 219 HIS A CA 1
ATOM 1720 C C . HIS A 1 219 ? 18.049 -10.252 -19.397 1.00 94.56 219 HIS A C 1
ATOM 1722 O O . HIS A 1 219 ? 18.707 -11.118 -18.825 1.00 94.56 219 HIS A O 1
ATOM 1728 N N . SER A 1 220 ? 17.164 -10.575 -20.347 1.00 94.12 220 SER A N 1
ATOM 1729 C CA . SER A 1 220 ? 16.871 -11.970 -20.721 1.00 94.12 220 SER A CA 1
ATOM 1730 C C . SER A 1 220 ? 17.925 -12.604 -21.630 1.00 94.12 220 SER A C 1
ATOM 1732 O O . SER A 1 220 ? 17.904 -13.819 -21.848 1.00 94.12 220 SER A O 1
ATOM 1734 N N . PHE A 1 221 ? 18.816 -11.794 -22.213 1.00 95.25 221 PHE A N 1
ATOM 1735 C CA . PHE A 1 221 ? 19.804 -12.192 -23.221 1.00 95.25 221 PHE A CA 1
ATOM 1736 C C . PHE A 1 221 ? 19.207 -12.808 -24.498 1.00 95.25 221 PHE A C 1
ATOM 1738 O O . PHE A 1 221 ? 19.954 -13.332 -25.337 1.00 95.25 221 PHE A O 1
ATOM 1745 N N . ARG A 1 222 ? 17.885 -12.741 -24.684 1.00 96.25 222 ARG A N 1
ATOM 1746 C CA . ARG A 1 222 ? 17.197 -13.233 -25.882 1.00 96.25 222 ARG A CA 1
ATOM 1747 C C . ARG A 1 222 ? 17.372 -12.257 -27.040 1.00 96.25 222 ARG A C 1
ATOM 1749 O O . ARG A 1 222 ? 17.629 -11.071 -26.839 1.00 96.25 222 ARG A O 1
ATOM 1756 N N . ASN A 1 223 ? 17.230 -12.755 -28.264 1.00 97.50 223 ASN A N 1
ATOM 1757 C CA . ASN A 1 223 ? 17.150 -11.880 -29.430 1.00 97.50 223 ASN A CA 1
ATOM 1758 C C . ASN A 1 223 ? 15.884 -11.027 -29.337 1.00 97.50 223 ASN A C 1
ATOM 1760 O O . ASN A 1 223 ? 14.844 -11.519 -28.895 1.00 97.50 223 ASN A O 1
ATOM 1764 N N . VAL A 1 224 ? 15.979 -9.772 -29.774 1.00 97.06 224 VAL A N 1
ATOM 1765 C CA . VAL A 1 224 ? 14.817 -8.883 -29.831 1.00 97.06 224 VAL A CA 1
ATOM 1766 C C . VAL A 1 224 ? 13.773 -9.491 -30.766 1.00 97.06 224 VAL A C 1
ATOM 1768 O O . VAL A 1 224 ? 14.063 -9.758 -31.932 1.00 97.06 224 VAL A O 1
ATOM 1771 N N . SER A 1 225 ? 12.577 -9.756 -30.237 1.00 95.31 225 SER A N 1
ATOM 1772 C CA . SER A 1 225 ? 11.504 -10.454 -30.957 1.00 95.31 225 SER A CA 1
ATOM 1773 C C . SER A 1 225 ? 10.528 -9.505 -31.643 1.00 95.31 225 SER A C 1
ATOM 1775 O O . SER A 1 225 ? 9.804 -9.919 -32.545 1.00 95.31 225 SER A O 1
ATOM 1777 N N . TYR A 1 226 ? 10.513 -8.235 -31.238 1.00 96.88 226 TYR A N 1
ATOM 1778 C CA . TYR A 1 226 ? 9.643 -7.219 -31.804 1.00 96.88 226 TYR A CA 1
ATOM 1779 C C . TYR A 1 226 ? 10.416 -5.933 -32.089 1.00 96.88 226 TYR A C 1
ATOM 1781 O O . TYR A 1 226 ? 11.119 -5.405 -31.230 1.00 96.88 226 TYR A O 1
ATOM 1789 N N . PHE A 1 227 ? 10.242 -5.414 -33.303 1.00 97.00 227 PHE A N 1
ATOM 1790 C CA . PHE A 1 227 ? 10.811 -4.148 -33.736 1.00 97.00 227 PHE A CA 1
ATOM 1791 C C . PHE A 1 227 ? 9.716 -3.244 -34.282 1.00 97.00 227 PHE A C 1
ATOM 1793 O O . PHE A 1 227 ? 8.868 -3.674 -35.060 1.00 97.00 227 PHE A O 1
ATOM 1800 N N . ASN A 1 228 ? 9.797 -1.965 -33.935 1.00 97.31 228 ASN A N 1
ATOM 1801 C CA . ASN A 1 228 ? 9.000 -0.908 -34.540 1.00 97.31 228 ASN A CA 1
ATOM 1802 C C . ASN A 1 228 ? 9.886 0.307 -34.838 1.00 97.31 228 ASN A C 1
ATOM 1804 O O . ASN A 1 228 ? 9.672 1.397 -34.302 1.00 97.31 228 ASN A O 1
ATOM 1808 N N . TRP A 1 229 ? 10.925 0.073 -35.641 1.00 97.12 229 TRP A N 1
ATOM 1809 C CA . TRP A 1 229 ? 11.876 1.090 -36.088 1.00 97.12 229 TRP A CA 1
ATOM 1810 C C . TRP A 1 229 ? 11.182 2.253 -36.797 1.00 97.12 229 TRP A C 1
ATOM 1812 O O . TRP A 1 229 ? 10.145 2.073 -37.449 1.00 97.12 229 TRP A O 1
ATOM 1822 N N . ASP A 1 230 ? 11.754 3.446 -36.660 1.00 97.44 230 ASP A N 1
ATOM 1823 C CA . ASP A 1 230 ? 11.400 4.563 -37.527 1.00 97.44 230 ASP A CA 1
ATOM 1824 C C . ASP A 1 230 ? 11.996 4.383 -38.929 1.00 97.44 230 ASP A C 1
ATOM 1826 O O . ASP A 1 230 ? 12.842 3.518 -39.177 1.00 97.44 230 ASP A O 1
ATOM 1830 N N . TYR A 1 231 ? 11.539 5.200 -39.872 1.00 95.75 231 TYR A N 1
ATOM 1831 C CA . TYR A 1 231 ? 12.047 5.167 -41.236 1.00 95.75 231 TYR A CA 1
ATOM 1832 C C . TYR A 1 231 ? 13.567 5.414 -41.276 1.00 95.75 231 TYR A C 1
ATOM 1834 O O . TYR A 1 231 ? 14.049 6.455 -40.839 1.00 95.75 231 TYR A O 1
ATOM 1842 N N . GLY A 1 232 ? 14.314 4.462 -41.846 1.00 93.12 232 GLY A N 1
ATOM 1843 C CA . GLY A 1 232 ? 15.777 4.527 -41.957 1.00 93.12 232 GLY A CA 1
ATOM 1844 C C . GLY A 1 232 ? 16.544 3.949 -40.762 1.00 93.12 232 GLY A C 1
ATOM 1845 O O . GLY A 1 232 ? 17.773 3.918 -40.807 1.00 93.12 232 GLY A O 1
ATOM 1846 N N . GLU A 1 233 ? 15.846 3.453 -39.735 1.00 94.88 233 GLU A N 1
ATOM 1847 C CA . GLU A 1 233 ? 16.448 2.808 -38.567 1.00 94.88 233 GLU A CA 1
ATOM 1848 C C . GLU A 1 233 ? 16.384 1.265 -38.643 1.00 94.88 233 GLU A C 1
ATOM 1850 O O . GLU A 1 233 ? 15.462 0.705 -39.245 1.00 94.88 233 GLU A O 1
ATOM 1855 N N . PRO A 1 234 ? 17.338 0.547 -38.018 1.00 92.62 234 PRO A N 1
ATOM 1856 C CA . PRO A 1 234 ? 18.569 1.081 -37.444 1.00 92.62 234 PRO A CA 1
ATOM 1857 C C . PRO A 1 234 ? 19.505 1.560 -38.562 1.00 92.62 234 PRO A C 1
ATOM 1859 O O . PRO A 1 234 ? 19.656 0.876 -39.576 1.00 92.62 234 PRO A O 1
ATOM 1862 N N . ASN A 1 235 ? 20.140 2.719 -38.385 1.00 87.38 235 ASN A N 1
ATOM 1863 C CA . ASN A 1 235 ? 21.013 3.270 -39.418 1.00 87.38 235 ASN A CA 1
ATOM 1864 C C . ASN A 1 235 ? 22.247 2.358 -39.623 1.00 87.38 235 ASN A C 1
ATOM 1866 O O . ASN A 1 235 ? 23.051 2.195 -38.704 1.00 87.38 235 ASN A O 1
ATOM 1870 N N . PRO A 1 236 ? 22.444 1.758 -40.814 1.00 84.06 236 PRO A N 1
ATOM 1871 C CA . PRO A 1 236 ? 23.548 0.827 -41.044 1.00 84.06 236 PRO A CA 1
ATOM 1872 C C . PRO A 1 236 ? 24.914 1.521 -41.148 1.00 84.06 236 PRO A C 1
ATOM 1874 O O . PRO A 1 236 ? 25.940 0.847 -41.106 1.00 84.06 236 PRO A O 1
ATOM 1877 N N . LEU A 1 237 ? 24.938 2.848 -41.308 1.00 85.81 237 LEU A N 1
ATOM 1878 C CA . LEU A 1 237 ? 26.159 3.647 -41.438 1.00 85.81 237 LEU A CA 1
ATOM 1879 C C . LEU A 1 237 ? 26.723 4.097 -40.086 1.00 85.81 237 LEU A C 1
ATOM 1881 O O . LEU A 1 237 ? 27.776 4.733 -40.044 1.00 85.81 237 LEU A O 1
ATOM 1885 N N . THR A 1 238 ? 26.030 3.802 -38.986 1.00 86.50 238 THR A N 1
ATOM 1886 C CA . THR A 1 238 ? 26.452 4.183 -37.640 1.00 86.50 238 THR A CA 1
ATOM 1887 C C . THR A 1 238 ? 26.777 2.952 -36.797 1.00 86.50 238 THR A C 1
ATOM 1889 O O . THR A 1 238 ? 26.200 1.875 -36.947 1.00 86.50 238 THR A O 1
ATOM 1892 N N . ASN A 1 239 ? 27.703 3.125 -35.854 1.00 87.31 239 ASN A N 1
ATOM 1893 C CA . ASN A 1 239 ? 28.007 2.129 -34.823 1.00 87.31 239 ASN A CA 1
ATOM 1894 C C . ASN A 1 239 ? 27.171 2.419 -33.572 1.00 87.31 239 ASN A C 1
ATOM 1896 O O . ASN A 1 239 ? 27.696 2.728 -32.504 1.00 87.31 239 ASN A O 1
ATOM 1900 N N . TYR A 1 240 ? 25.853 2.464 -33.754 1.00 94.12 240 TYR A N 1
ATOM 1901 C CA . TYR A 1 240 ? 24.901 2.765 -32.695 1.00 94.12 240 TYR A CA 1
ATOM 1902 C C . TYR A 1 240 ? 24.332 1.471 -32.127 1.00 94.12 240 TYR A C 1
ATOM 1904 O O . TYR A 1 240 ? 23.578 0.758 -32.789 1.00 94.12 240 TYR A O 1
ATOM 1912 N N . ASP A 1 241 ? 24.706 1.187 -30.882 1.00 95.38 241 ASP A N 1
ATOM 1913 C CA . ASP A 1 241 ? 24.468 -0.114 -30.261 1.00 95.38 241 ASP A CA 1
ATOM 1914 C C . ASP A 1 241 ? 23.349 -0.105 -29.216 1.00 95.38 241 ASP A C 1
ATOM 1916 O O . ASP A 1 241 ? 23.086 -1.136 -28.601 1.00 95.38 241 ASP A O 1
ATOM 1920 N N . CYS A 1 242 ? 22.675 1.026 -29.002 1.00 95.06 242 CYS A N 1
ATOM 1921 C CA . CYS A 1 242 ? 21.590 1.144 -28.032 1.00 95.06 242 CYS A CA 1
ATOM 1922 C C . CYS A 1 242 ? 20.276 1.567 -28.677 1.00 95.06 242 CYS A C 1
ATOM 1924 O O . CYS A 1 242 ? 20.262 2.354 -29.619 1.00 95.06 242 CYS A O 1
ATOM 1926 N N . MET A 1 243 ? 19.172 1.036 -28.155 1.00 96.00 243 MET A N 1
ATOM 1927 C CA . MET A 1 243 ? 17.826 1.314 -28.647 1.00 96.00 243 MET A CA 1
ATOM 1928 C C . MET A 1 243 ? 17.090 2.281 -27.715 1.00 96.00 243 MET A C 1
ATOM 1930 O O . MET A 1 243 ? 17.146 2.143 -26.490 1.00 96.00 243 MET A O 1
ATOM 1934 N N . TYR A 1 244 ? 16.352 3.226 -28.293 1.00 95.56 244 TYR A N 1
ATOM 1935 C CA . TYR A 1 244 ? 15.464 4.119 -27.552 1.00 95.56 244 TYR A CA 1
ATOM 1936 C C . TYR A 1 244 ? 14.155 4.378 -28.314 1.00 95.56 244 TYR A C 1
ATOM 1938 O O . TYR A 1 244 ? 14.083 4.168 -29.525 1.00 95.56 244 TYR A O 1
ATOM 1946 N N . LEU A 1 245 ? 13.116 4.831 -27.607 1.00 95.38 245 LEU A N 1
ATOM 1947 C CA . LEU A 1 245 ? 11.876 5.352 -28.194 1.00 95.38 245 LEU A CA 1
ATOM 1948 C C . LEU A 1 245 ? 11.956 6.869 -28.328 1.00 95.38 245 LEU A C 1
ATOM 1950 O O . LEU A 1 245 ? 12.314 7.545 -27.364 1.00 95.38 245 LEU A O 1
ATOM 1954 N N . GLN A 1 246 ? 11.565 7.416 -29.478 1.00 93.31 246 GLN A N 1
ATOM 1955 C CA . GLN A 1 246 ? 11.613 8.857 -29.731 1.00 93.31 246 GLN A CA 1
ATOM 1956 C C . GLN A 1 246 ? 10.223 9.500 -29.706 1.00 93.31 246 GLN A C 1
ATOM 1958 O O . GLN A 1 246 ? 9.393 9.220 -30.572 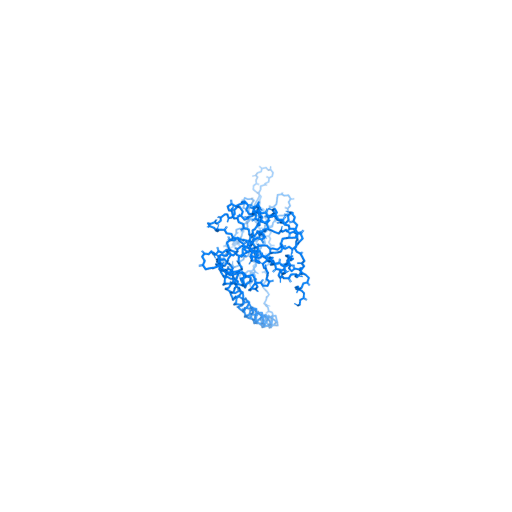1.00 93.31 246 GLN A O 1
ATOM 1963 N N . TYR A 1 247 ? 9.983 10.433 -28.777 1.00 90.50 247 TYR A N 1
ATOM 1964 C CA . TYR A 1 247 ? 8.685 11.118 -28.648 1.00 90.50 247 TYR A CA 1
ATOM 1965 C C . TYR A 1 247 ? 8.253 11.817 -29.945 1.00 90.50 247 TYR A C 1
ATOM 1967 O O . TYR A 1 247 ? 7.117 11.659 -30.387 1.00 90.50 247 TYR A O 1
ATOM 1975 N N . ARG A 1 248 ? 9.177 12.529 -30.608 1.00 89.62 248 ARG A N 1
ATOM 1976 C CA . ARG A 1 248 ? 8.903 13.266 -31.860 1.00 89.62 248 ARG A CA 1
ATOM 1977 C C . ARG A 1 248 ? 8.557 12.376 -33.057 1.00 89.62 248 ARG A C 1
ATOM 1979 O O . ARG A 1 248 ? 7.967 12.869 -34.010 1.00 89.62 248 ARG A O 1
ATOM 1986 N N . SER A 1 249 ? 8.885 11.089 -32.989 1.00 92.44 249 SER A N 1
ATOM 1987 C CA . SER A 1 249 ? 8.560 10.096 -34.016 1.00 92.44 249 SER A CA 1
ATOM 1988 C C . SER A 1 249 ? 7.442 9.161 -33.551 1.00 92.44 249 SER A C 1
ATOM 1990 O O . SER A 1 249 ? 7.467 7.975 -33.858 1.00 92.44 249 SER A O 1
ATOM 1992 N N . ASN A 1 250 ? 6.483 9.653 -32.757 1.00 92.12 250 ASN A N 1
ATOM 1993 C CA . ASN A 1 250 ? 5.376 8.848 -32.225 1.00 92.12 250 ASN A CA 1
ATOM 1994 C C . ASN A 1 250 ? 5.855 7.572 -31.497 1.00 92.12 250 ASN A C 1
ATOM 1996 O O . ASN A 1 250 ? 5.307 6.483 -31.683 1.00 92.12 250 ASN A O 1
ATOM 2000 N N . LEU A 1 251 ? 6.933 7.712 -30.713 1.00 94.06 251 LEU A N 1
ATOM 2001 C CA . LEU A 1 251 ? 7.595 6.640 -29.964 1.00 94.06 251 LEU A CA 1
ATOM 2002 C C . LEU A 1 251 ? 8.019 5.455 -30.842 1.00 94.06 251 LEU A C 1
ATOM 2004 O O . LEU A 1 251 ? 7.922 4.297 -30.439 1.00 94.06 251 LEU A O 1
ATOM 2008 N N . LYS A 1 252 ? 8.492 5.723 -32.058 1.00 96.69 252 LYS A N 1
ATOM 2009 C CA . LYS A 1 252 ? 9.210 4.732 -32.867 1.00 96.69 252 LYS A CA 1
ATOM 2010 C C . LYS A 1 252 ? 10.592 4.439 -32.282 1.00 96.69 252 LYS A C 1
ATOM 2012 O O . LYS A 1 252 ? 11.153 5.265 -31.558 1.00 96.69 252 LYS A O 1
ATOM 2017 N N . MET A 1 253 ? 11.113 3.251 -32.584 1.00 97.38 253 MET A N 1
ATOM 2018 C CA . MET A 1 253 ? 12.434 2.813 -32.136 1.00 97.38 253 MET A CA 1
ATOM 2019 C C . MET A 1 253 ? 13.531 3.445 -32.997 1.00 97.38 253 MET A C 1
ATOM 2021 O O . MET A 1 253 ? 13.391 3.528 -34.217 1.00 97.38 253 MET A O 1
ATOM 2025 N N . PHE A 1 254 ? 14.628 3.835 -32.357 1.00 96.31 254 PHE A N 1
ATOM 2026 C CA . PHE A 1 254 ? 15.827 4.391 -32.983 1.00 96.31 254 PHE A CA 1
ATOM 2027 C C . PHE A 1 254 ? 17.086 3.759 -32.405 1.00 96.31 254 PHE A C 1
ATOM 2029 O O . PHE A 1 254 ? 17.107 3.356 -31.237 1.00 96.31 254 PHE A O 1
ATOM 2036 N N . SER A 1 255 ? 18.132 3.668 -33.226 1.00 95.06 255 SER A N 1
ATOM 2037 C CA . SER A 1 255 ? 19.472 3.318 -32.766 1.00 95.06 255 SER A CA 1
ATOM 2038 C C . SER A 1 255 ? 20.234 4.581 -32.348 1.00 95.06 255 SER A C 1
ATOM 2040 O O . SER A 1 255 ? 20.132 5.626 -32.986 1.00 95.06 255 SER A O 1
ATOM 2042 N N . PHE A 1 256 ? 20.991 4.512 -31.252 1.00 93.00 256 PHE A N 1
ATOM 2043 C CA . PHE A 1 256 ? 21.804 5.622 -30.743 1.00 93.00 256 PHE A CA 1
ATOM 2044 C C . PHE A 1 256 ? 23.093 5.141 -30.066 1.00 93.00 256 PHE A C 1
ATOM 2046 O O . PHE A 1 256 ? 23.170 3.980 -29.644 1.00 93.00 256 PHE A O 1
ATOM 2053 N N . PRO A 1 257 ? 24.105 6.015 -29.887 1.00 93.81 257 PRO A N 1
ATOM 2054 C CA . PRO A 1 257 ? 25.176 5.760 -28.937 1.00 93.81 257 PRO A CA 1
ATOM 2055 C C . PRO A 1 257 ? 24.621 5.447 -27.545 1.00 93.81 257 PRO A C 1
ATOM 2057 O O . PRO A 1 257 ? 23.722 6.119 -27.047 1.00 93.81 257 PRO A O 1
ATOM 2060 N N . CYS A 1 258 ? 25.200 4.446 -26.886 1.00 94.12 258 CYS A N 1
ATOM 2061 C CA . CYS A 1 258 ? 24.809 4.056 -25.530 1.00 94.12 258 CYS A CA 1
ATOM 2062 C C . CYS A 1 258 ? 25.124 5.109 -24.458 1.00 94.12 258 CYS A C 1
ATOM 2064 O O . CYS A 1 258 ? 24.563 5.049 -23.363 1.00 94.12 258 CYS A O 1
ATOM 2066 N N . THR A 1 259 ? 26.002 6.055 -24.787 1.00 94.62 259 THR A N 1
ATOM 2067 C CA . THR A 1 259 ? 26.387 7.193 -23.956 1.00 94.62 259 THR A CA 1
ATOM 2068 C C . THR A 1 259 ? 26.373 8.449 -24.818 1.00 94.62 259 THR A C 1
ATOM 2070 O O . THR A 1 259 ? 26.889 8.434 -25.938 1.00 94.62 259 THR A O 1
ATOM 2073 N N . SER A 1 260 ? 25.818 9.542 -24.302 1.00 90.38 260 SER A N 1
ATOM 2074 C CA . SER A 1 260 ? 25.762 10.834 -24.982 1.00 90.38 260 SER A CA 1
ATOM 2075 C C . SER A 1 260 ? 26.152 11.969 -24.050 1.00 90.38 260 SER A C 1
ATOM 2077 O O . SER A 1 260 ? 25.674 12.042 -22.930 1.00 90.38 260 SER A O 1
ATOM 2079 N N . SER A 1 261 ? 26.961 12.910 -24.530 1.00 88.62 261 SER A N 1
ATOM 2080 C CA . SER A 1 261 ? 27.281 14.125 -23.766 1.00 88.62 261 SER A CA 1
ATOM 2081 C C . SER A 1 261 ? 26.224 15.226 -23.904 1.00 88.62 261 SER A C 1
ATOM 2083 O O . SER A 1 261 ? 26.290 16.222 -23.191 1.00 88.62 261 SER A O 1
ATOM 2085 N N . PHE A 1 262 ? 25.278 15.081 -24.838 1.00 87.56 262 PHE A N 1
ATOM 2086 C CA . PHE A 1 262 ? 24.343 16.147 -25.224 1.00 87.56 262 PHE A CA 1
ATOM 2087 C C . PHE A 1 262 ? 22.879 15.785 -24.999 1.00 87.56 262 PHE A C 1
ATOM 2089 O O . PHE A 1 262 ? 22.045 16.675 -24.843 1.00 87.56 262 PHE A O 1
ATOM 2096 N N . TYR A 1 263 ? 22.561 14.493 -24.996 1.00 89.62 263 TYR A N 1
ATOM 2097 C CA . TYR A 1 263 ? 21.195 14.015 -24.880 1.00 89.62 263 TYR A CA 1
ATOM 2098 C C . TYR A 1 263 ? 21.031 13.163 -23.635 1.00 89.62 263 TYR A C 1
ATOM 2100 O O . TYR A 1 263 ? 21.888 12.353 -23.293 1.00 89.62 263 TYR A O 1
ATOM 2108 N N . GLN A 1 264 ? 19.903 13.366 -22.968 1.00 90.38 264 GLN A N 1
ATOM 2109 C CA . GLN A 1 264 ? 19.507 12.603 -21.801 1.00 90.38 264 GLN A CA 1
ATOM 2110 C C . GLN A 1 264 ? 18.144 11.985 -22.085 1.00 90.38 264 GLN A C 1
ATOM 2112 O O . GLN A 1 264 ? 17.231 12.660 -22.575 1.00 90.38 264 GLN A O 1
ATOM 2117 N N . PHE A 1 265 ? 18.016 10.702 -21.778 1.00 92.06 265 PHE A N 1
ATOM 2118 C CA . PHE A 1 265 ? 16.804 9.931 -22.007 1.00 92.06 265 PHE A CA 1
ATOM 2119 C C . PHE A 1 265 ? 16.284 9.362 -20.698 1.00 92.06 265 PHE A C 1
ATOM 2121 O O . PHE A 1 265 ? 17.048 9.085 -19.777 1.00 92.06 265 PHE A O 1
ATOM 2128 N N . TYR A 1 266 ? 14.974 9.189 -20.618 1.00 91.81 266 TYR A N 1
ATOM 2129 C CA . TYR A 1 266 ? 14.351 8.527 -19.479 1.00 91.81 266 TYR A CA 1
ATOM 2130 C C . TYR A 1 266 ? 14.565 7.014 -19.552 1.00 91.81 266 TYR A C 1
ATOM 2132 O O . TYR A 1 266 ? 14.773 6.462 -20.630 1.00 91.81 266 TYR A O 1
ATOM 2140 N N . ALA A 1 267 ? 14.503 6.334 -18.415 1.00 91.75 267 ALA A N 1
ATOM 2141 C CA . ALA A 1 267 ? 14.514 4.883 -18.333 1.00 91.75 267 ALA A CA 1
ATOM 2142 C C . ALA A 1 267 ? 13.072 4.377 -18.255 1.00 91.75 267 ALA A C 1
ATOM 2144 O O . ALA A 1 267 ? 12.311 4.826 -17.397 1.00 91.75 267 ALA A O 1
ATOM 2145 N N . LEU A 1 268 ? 12.702 3.437 -19.124 1.00 91.50 268 LEU A N 1
ATOM 2146 C CA . LEU A 1 268 ? 11.474 2.668 -18.953 1.00 91.50 268 LEU A CA 1
ATOM 2147 C C . LEU A 1 268 ? 11.832 1.311 -18.356 1.00 91.50 268 LEU A C 1
ATOM 2149 O O . LEU A 1 268 ? 12.530 0.517 -18.984 1.00 91.50 268 LEU A O 1
ATOM 2153 N N . CYS A 1 269 ? 11.372 1.077 -17.135 1.00 90.69 269 CYS A N 1
ATOM 2154 C CA . CYS A 1 269 ? 11.639 -0.122 -16.363 1.00 90.69 269 CYS A CA 1
ATOM 2155 C C . CYS A 1 269 ? 10.476 -1.112 -16.453 1.00 90.69 269 CYS A C 1
ATOM 2157 O O . CYS A 1 269 ? 9.313 -0.713 -16.530 1.00 90.69 269 CYS A O 1
ATOM 2159 N N . GLU A 1 270 ? 10.811 -2.393 -16.399 1.00 89.56 270 GLU A N 1
ATOM 2160 C CA . GLU A 1 270 ? 9.911 -3.537 -16.320 1.00 89.56 270 GLU A CA 1
ATOM 2161 C C . GLU A 1 270 ? 10.219 -4.335 -15.049 1.00 89.56 270 GLU A C 1
ATOM 2163 O O . GLU A 1 270 ? 11.385 -4.585 -14.728 1.00 89.56 270 GLU A O 1
ATOM 2168 N N . PHE A 1 271 ? 9.167 -4.716 -14.324 1.00 85.75 271 PHE A N 1
ATOM 2169 C CA . PHE A 1 271 ? 9.244 -5.509 -13.099 1.00 85.75 271 PHE A CA 1
ATOM 2170 C C . PHE A 1 271 ? 8.400 -6.778 -13.243 1.00 85.75 271 PHE A C 1
ATOM 2172 O O . PHE A 1 271 ? 7.218 -6.668 -13.597 1.00 85.75 271 PHE A O 1
ATOM 2179 N N . PRO A 1 272 ? 8.957 -7.963 -12.935 1.00 76.56 272 PRO A N 1
ATOM 2180 C CA . PRO A 1 272 ? 8.162 -9.178 -12.855 1.00 76.56 272 PRO A CA 1
ATOM 2181 C C . PRO A 1 272 ? 7.195 -9.063 -11.670 1.00 76.56 272 PRO A C 1
ATOM 2183 O O . PRO A 1 272 ? 7.605 -8.724 -10.559 1.00 76.56 272 PRO A O 1
ATOM 2186 N N . MET A 1 273 ? 5.904 -9.328 -11.876 1.00 64.75 273 MET A N 1
ATOM 2187 C CA . MET A 1 273 ? 4.975 -9.395 -10.747 1.00 64.75 273 MET A CA 1
ATOM 2188 C C . MET A 1 273 ? 5.320 -10.602 -9.866 1.00 64.75 273 MET A C 1
ATOM 2190 O O . MET A 1 273 ? 5.373 -11.734 -10.348 1.00 64.75 273 MET A O 1
ATOM 2194 N N . PHE A 1 274 ? 5.526 -10.375 -8.566 1.00 55.00 274 PHE A N 1
ATOM 2195 C CA . PHE A 1 274 ? 5.618 -11.465 -7.597 1.00 55.00 274 PHE A CA 1
ATOM 2196 C C . PHE A 1 274 ? 4.279 -12.215 -7.569 1.00 55.00 274 PHE A C 1
ATOM 2198 O O . PHE A 1 274 ? 3.242 -11.626 -7.259 1.00 55.00 274 PHE A O 1
ATOM 2205 N N . SER A 1 275 ? 4.287 -13.513 -7.883 1.00 43.72 275 SER A N 1
ATOM 2206 C CA . SER A 1 275 ? 3.168 -14.396 -7.550 1.00 43.72 275 SER A CA 1
ATOM 2207 C C . SER A 1 275 ? 2.971 -14.355 -6.037 1.00 43.72 275 SER A C 1
ATOM 2209 O O . SER A 1 275 ? 3.933 -14.543 -5.293 1.00 43.72 275 SER A O 1
ATOM 2211 N N . SER A 1 276 ? 1.740 -14.135 -5.577 1.00 43.41 276 SER A N 1
ATOM 2212 C CA . SER A 1 276 ? 1.347 -14.039 -4.161 1.00 43.41 276 SER A CA 1
ATOM 2213 C C . SER A 1 276 ? 1.618 -15.295 -3.311 1.00 43.41 276 SER A C 1
ATOM 2215 O O . SER A 1 276 ? 1.199 -15.355 -2.161 1.00 43.41 276 SER A O 1
ATOM 2217 N N . ASP A 1 277 ? 2.323 -16.289 -3.845 1.00 40.78 277 ASP A N 1
ATOM 2218 C CA . ASP A 1 277 ? 2.596 -17.573 -3.199 1.00 40.78 277 ASP A CA 1
ATOM 2219 C C . ASP A 1 277 ? 3.759 -17.524 -2.190 1.00 40.78 277 ASP A C 1
ATOM 2221 O O . ASP A 1 277 ? 3.997 -18.498 -1.480 1.00 40.78 277 ASP A O 1
ATOM 2225 N N . SER A 1 278 ? 4.485 -16.405 -2.083 1.00 35.81 278 SER A N 1
ATOM 2226 C CA . SER A 1 278 ? 5.673 -16.277 -1.220 1.00 35.81 278 SER A CA 1
ATOM 2227 C C . SER A 1 278 ? 5.448 -15.576 0.128 1.00 35.81 278 SER A C 1
ATOM 2229 O O . SER A 1 278 ? 6.413 -15.352 0.854 1.00 35.81 278 SER A O 1
ATOM 2231 N N . LEU A 1 279 ? 4.203 -15.262 0.510 1.00 33.91 279 LEU A N 1
ATOM 2232 C CA . LEU A 1 279 ? 3.878 -14.641 1.810 1.00 33.91 279 LEU A CA 1
ATOM 2233 C C . LEU A 1 279 ? 3.411 -15.626 2.898 1.00 33.91 279 LEU A C 1
ATOM 2235 O O . LEU A 1 279 ? 2.890 -15.201 3.925 1.00 33.91 279 LEU A O 1
ATOM 2239 N N . ASN A 1 280 ? 3.644 -16.926 2.715 1.00 33.62 280 ASN A N 1
ATOM 2240 C CA . ASN A 1 280 ? 3.518 -17.909 3.792 1.00 33.62 280 ASN A CA 1
ATOM 2241 C C . ASN A 1 280 ? 4.902 -18.201 4.391 1.00 33.62 280 ASN A C 1
ATOM 2243 O O . ASN A 1 280 ? 5.550 -19.176 4.007 1.00 33.62 280 ASN A O 1
ATOM 2247 N N . VAL A 1 281 ? 5.344 -17.350 5.320 1.00 35.69 281 VAL A N 1
ATOM 2248 C CA . VAL A 1 281 ? 6.391 -17.669 6.307 1.00 35.69 281 VAL A CA 1
ATOM 2249 C C . VAL A 1 281 ? 5.881 -17.291 7.685 1.00 35.69 281 VAL A C 1
ATOM 2251 O O . VAL A 1 281 ? 5.415 -16.139 7.829 1.00 35.69 281 VAL A O 1
#

pLDDT: mean 85.08, std 13.82, range [33.62, 97.75]

Sequence (281 aa):
MNATDFQELALINVFTGNIVTLFTTEAVTGTGRVDTYGDSFINLHWDYPTMSAVGTYQCTAHGSDTIGHDILINNLTSVDYTKPDQDVLLNKIHEMDNALKALQNKMDELRNYSAVVTTLLRENAHLKECCNANSRKVDVLLHSVFAHVVNNSYFLSKENSSNITEAAAVCNRYDGYLVEITSAEQYHVIRDFLLLNSTNALGIFLGARKYGNTWRYSHSFRNVSYFNWDYGEPNPLTNYDCMYLQYRSNLKMFSFPCTSSFYQFYALCEFPMFSSDSLNV

InterPro domains:
  IPR001304 C-type lectin-like [PF00059] (161-271)
  IPR001304 C-type lectin-like [PS50041] (149-258)
  IPR001304 C-type lectin-like [SM00034] (142-270)
  IPR016186 C-type lectin-like/link domain superfamily [G3DSA:3.10.100.10] (86-274)
  IPR016187 C-type lectin fold [SSF56436] (117-273)